Protein AF-A0A7Y0AZG7-F1 (afdb_monomer)

Organism: NCBI:txid2728849

Sequence (244 aa):
MRGRSDRTRCSGYAGTEAHGDGALRIDAWRARQDDVPSRSEALRRLIDGALQDDKPEYFRLNNREKLMTWLLTEILKNQIEERKDKTNNKYDLKKTKLIQEAIYGGHYWSLNWELQGVMHNHVDDPKDVTTVVNILDMWSFIERAYQGFSNADKVRVQQESGYGAYDPKFAGFDGNNESTHLSIARFLVEELGRFESFKGRDFNSHFPTVARYSQMATVFERMRPSLIMRELSPDQVIELLKRV

pLDDT: mean 84.17, std 17.18, range [28.36, 98.31]

Mean predicted aligned error: 13.28 Å

Solvent-accessible surface area (backbone atoms only — not comparable to full-atom values): 14545 Å² total; per-residue (Å²): 132,87,83,87,85,89,82,83,88,83,91,74,93,72,80,85,79,93,75,66,62,65,63,53,53,50,52,58,53,29,73,71,42,97,81,50,57,54,74,68,54,44,50,48,52,52,48,54,48,59,63,54,56,73,47,80,76,74,69,75,72,55,75,67,51,43,52,52,53,45,52,52,36,52,54,50,46,54,57,44,72,72,46,87,65,67,81,66,36,60,59,55,50,50,52,40,49,51,53,47,51,22,62,76,71,64,44,42,70,53,48,44,66,75,36,43,94,77,50,55,90,81,71,84,54,72,63,55,55,51,49,44,51,45,37,54,50,47,43,50,46,48,39,56,27,58,70,74,46,52,74,69,49,51,52,47,34,29,68,72,19,38,94,82,37,71,80,63,66,85,57,47,21,10,63,87,86,32,40,67,53,31,51,52,48,47,45,40,25,73,74,67,62,38,70,60,94,56,57,94,60,86,43,52,43,80,45,88,33,62,74,60,42,53,53,34,29,58,55,45,61,72,49,48,83,74,40,71,98,49,72,60,50,65,69,54,48,26,63,52,57,37,78,130

Radius of gyration: 30.27 Å; Cα contacts (8 Å, |Δi|>4): 178; chains: 1; bounding box: 72×86×66 Å

Structure (mmCIF, N/CA/C/O backbone):
data_AF-A0A7Y0AZG7-F1
#
_entry.id   AF-A0A7Y0AZG7-F1
#
loop_
_atom_site.group_PDB
_atom_site.id
_atom_site.type_symbol
_atom_site.label_atom_id
_atom_site.label_alt_id
_atom_site.label_comp_id
_atom_site.label_asym_id
_atom_site.label_entity_id
_atom_site.label_seq_id
_atom_site.pdbx_PDB_ins_code
_atom_site.Cartn_x
_atom_site.Cartn_y
_atom_site.Cartn_z
_atom_site.occupancy
_atom_site.B_iso_or_equiv
_atom_site.auth_seq_id
_atom_site.auth_comp_id
_atom_site.auth_asym_id
_atom_site.auth_atom_id
_atom_site.pdbx_PDB_model_num
ATOM 1 N N . MET A 1 1 ? 45.926 -72.088 10.740 1.00 39.81 1 MET A N 1
ATOM 2 C CA . MET A 1 1 ? 45.756 -71.351 12.015 1.00 39.81 1 MET A CA 1
ATOM 3 C C . MET A 1 1 ? 44.947 -70.100 11.689 1.00 39.81 1 MET A C 1
ATOM 5 O O . MET A 1 1 ? 45.387 -69.348 10.839 1.00 39.81 1 MET A O 1
ATOM 9 N N . ARG A 1 2 ? 43.628 -70.087 11.945 1.00 36.25 2 ARG A N 1
ATOM 10 C CA . ARG A 1 2 ? 42.946 -69.412 13.083 1.00 36.25 2 ARG A CA 1
ATOM 11 C C . ARG A 1 2 ? 43.498 -67.986 13.328 1.00 36.25 2 ARG A C 1
ATOM 13 O O . ARG A 1 2 ? 44.687 -67.870 13.559 1.00 36.25 2 ARG A O 1
ATOM 20 N N . GLY A 1 3 ? 42.716 -66.904 13.314 1.00 34.16 3 GLY A N 1
ATOM 21 C CA . GLY A 1 3 ? 41.286 -66.812 13.608 1.00 34.16 3 GLY A CA 1
ATOM 22 C C . GLY A 1 3 ? 40.588 -65.549 13.088 1.00 34.16 3 GLY A C 1
ATOM 23 O O . GLY A 1 3 ? 41.208 -64.554 12.732 1.00 34.16 3 GLY A O 1
ATOM 24 N N . ARG A 1 4 ? 39.256 -65.672 13.057 1.00 40.19 4 ARG A N 1
ATOM 25 C CA . ARG A 1 4 ? 38.243 -64.627 12.871 1.00 40.19 4 ARG A CA 1
ATOM 26 C C . ARG A 1 4 ? 38.173 -63.709 14.096 1.00 40.19 4 ARG A C 1
ATOM 28 O O . ARG A 1 4 ? 38.286 -64.209 15.214 1.00 40.19 4 ARG A O 1
ATOM 35 N N . SER A 1 5 ? 37.749 -62.462 13.899 1.00 37.84 5 SER A N 1
ATOM 36 C CA . SER A 1 5 ? 36.631 -61.924 14.686 1.00 37.84 5 SER A CA 1
ATOM 37 C C . SER A 1 5 ? 35.843 -60.889 13.866 1.00 37.84 5 SER A C 1
ATOM 39 O O . SER A 1 5 ? 36.405 -59.978 13.264 1.00 37.84 5 SER A O 1
ATOM 41 N N . ASP A 1 6 ? 34.537 -61.139 13.782 1.00 42.88 6 ASP A N 1
ATOM 42 C CA . ASP A 1 6 ? 33.474 -60.287 13.245 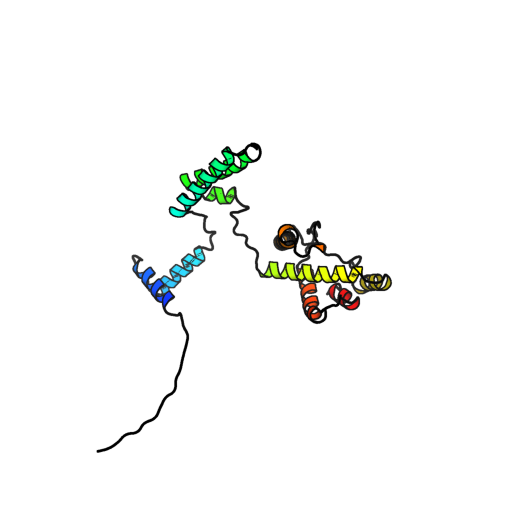1.00 42.88 6 ASP A CA 1
ATOM 43 C C . ASP A 1 6 ? 33.129 -59.157 14.224 1.00 42.88 6 ASP A C 1
ATOM 45 O O . ASP A 1 6 ? 33.118 -59.395 15.436 1.00 42.88 6 ASP A O 1
ATOM 49 N N . ARG A 1 7 ? 32.671 -58.008 13.695 1.00 34.12 7 ARG A N 1
ATOM 50 C CA . ARG A 1 7 ? 31.390 -57.378 14.096 1.00 34.12 7 ARG A CA 1
ATOM 51 C C . ARG A 1 7 ? 31.011 -56.167 13.219 1.00 34.12 7 ARG A C 1
ATOM 53 O O . ARG A 1 7 ? 31.538 -55.075 13.361 1.00 34.12 7 ARG A O 1
ATOM 60 N N . THR A 1 8 ? 30.069 -56.419 12.312 1.00 35.62 8 THR A N 1
ATOM 61 C CA . THR A 1 8 ? 28.738 -55.785 12.181 1.00 35.62 8 THR A CA 1
ATOM 62 C C . THR A 1 8 ? 28.558 -54.257 12.332 1.00 35.62 8 THR A C 1
ATOM 64 O O . THR A 1 8 ? 28.625 -53.724 13.430 1.00 35.62 8 THR A O 1
ATOM 67 N N . ARG A 1 9 ? 28.152 -53.640 11.200 1.00 39.44 9 ARG A N 1
ATOM 68 C CA . ARG A 1 9 ? 27.235 -52.490 10.950 1.00 39.44 9 ARG A CA 1
ATOM 69 C C . ARG A 1 9 ? 27.118 -51.356 11.985 1.00 39.44 9 ARG A C 1
ATOM 71 O O . ARG A 1 9 ? 26.582 -51.569 13.062 1.00 39.44 9 ARG A O 1
ATOM 78 N N . CYS A 1 10 ? 27.252 -50.124 11.482 1.00 28.47 10 CYS A N 1
ATOM 79 C CA . CYS A 1 10 ? 26.213 -49.099 11.640 1.00 28.47 10 CYS A CA 1
ATOM 80 C C . CYS A 1 10 ? 26.083 -48.254 10.363 1.00 28.47 10 CYS A C 1
ATOM 82 O O . CYS A 1 10 ? 27.060 -47.760 9.811 1.00 28.47 10 CYS A O 1
ATOM 84 N N . SER A 1 11 ? 24.841 -48.158 9.895 1.00 43.56 11 SER A N 1
ATOM 85 C CA . SER A 1 11 ? 24.352 -47.299 8.821 1.00 43.56 11 SER A CA 1
ATOM 86 C C . SER A 1 11 ? 24.372 -45.842 9.277 1.00 43.56 11 SER A C 1
ATOM 88 O O . SER A 1 11 ? 23.857 -45.541 10.350 1.00 43.56 11 SER A O 1
ATOM 90 N N . GLY A 1 12 ? 24.901 -44.949 8.445 1.00 28.36 12 GLY A N 1
ATOM 91 C CA . GLY A 1 12 ? 24.806 -43.504 8.620 1.00 28.36 12 GLY A CA 1
ATOM 92 C C . GLY A 1 12 ? 24.523 -42.848 7.278 1.00 28.36 12 GLY A C 1
ATOM 93 O O . GLY A 1 12 ? 25.445 -42.527 6.538 1.00 28.36 12 GLY A O 1
ATOM 94 N N . TYR A 1 13 ? 23.240 -42.686 6.960 1.00 41.22 13 TYR A N 1
ATOM 95 C CA . TYR A 1 13 ? 22.785 -41.675 6.011 1.00 41.22 13 TYR A CA 1
ATOM 96 C C . TYR A 1 13 ? 23.161 -40.315 6.614 1.00 41.22 13 TYR A C 1
ATOM 98 O O . TYR A 1 13 ? 22.615 -39.936 7.649 1.00 41.22 13 TYR A O 1
ATOM 106 N N . ALA A 1 14 ? 24.102 -39.605 5.999 1.00 32.94 14 ALA A N 1
ATOM 107 C CA . ALA A 1 14 ? 24.368 -38.203 6.289 1.00 32.94 14 ALA A CA 1
ATOM 108 C C . ALA A 1 14 ? 24.128 -37.425 4.997 1.00 32.94 14 ALA A C 1
ATOM 110 O O . ALA A 1 14 ? 24.855 -37.578 4.017 1.00 32.94 14 ALA A O 1
ATOM 111 N N . GLY A 1 15 ? 23.042 -36.653 4.986 1.00 42.97 15 GLY A N 1
ATOM 112 C CA . GLY A 1 15 ? 22.878 -35.570 4.028 1.00 42.97 15 GLY A CA 1
ATOM 113 C C . GLY A 1 15 ? 23.848 -34.427 4.322 1.00 42.97 15 GLY A C 1
ATOM 114 O O . GLY A 1 15 ? 24.579 -34.473 5.310 1.00 42.97 15 GLY A O 1
ATOM 115 N N . THR A 1 16 ? 23.729 -33.376 3.502 1.00 40.28 16 THR A N 1
ATOM 116 C CA . THR A 1 16 ? 24.421 -32.071 3.578 1.00 40.28 16 THR A CA 1
ATOM 117 C C . THR A 1 16 ? 25.867 -32.137 3.031 1.00 40.28 16 THR A C 1
ATOM 119 O O . THR A 1 16 ? 26.571 -33.102 3.270 1.00 40.28 16 THR A O 1
ATOM 122 N N . GLU A 1 17 ? 26.385 -31.244 2.181 1.00 35.91 17 GLU A N 1
ATOM 123 C CA . GLU A 1 17 ? 26.145 -29.812 1.994 1.00 35.91 17 GLU A CA 1
ATOM 124 C C . GLU A 1 17 ? 26.548 -29.368 0.569 1.00 35.91 17 GLU A C 1
ATOM 126 O O . GLU A 1 17 ? 27.530 -29.841 -0.007 1.00 35.91 17 GLU A O 1
ATOM 131 N N . ALA A 1 18 ? 25.832 -28.390 0.014 1.00 41.00 18 ALA A N 1
ATOM 132 C CA . ALA A 1 18 ? 26.149 -27.713 -1.244 1.00 41.00 18 ALA A CA 1
ATOM 133 C C . ALA A 1 18 ? 27.294 -26.682 -1.084 1.00 41.00 18 ALA A C 1
ATOM 135 O O . ALA A 1 18 ? 27.137 -25.514 -1.429 1.00 41.00 18 ALA A O 1
ATOM 136 N N . HIS A 1 19 ? 28.452 -27.084 -0.548 1.00 43.81 19 HIS A N 1
ATOM 137 C CA . HIS A 1 19 ? 29.587 -26.173 -0.297 1.00 43.81 19 HIS A CA 1
ATOM 138 C C . HIS A 1 19 ? 30.658 -26.132 -1.408 1.00 43.81 19 HIS A C 1
ATOM 140 O O . HIS A 1 19 ? 31.640 -25.403 -1.287 1.00 43.81 19 HIS A O 1
ATOM 146 N N . GLY A 1 20 ? 30.483 -26.864 -2.515 1.00 47.78 20 GLY A N 1
ATOM 147 C CA . GLY A 1 20 ? 31.512 -26.996 -3.562 1.00 47.78 20 GLY A CA 1
ATOM 148 C C . GLY A 1 20 ? 31.446 -26.013 -4.742 1.00 47.78 20 GLY A C 1
ATOM 149 O O . GLY A 1 20 ? 32.456 -25.817 -5.414 1.00 47.78 20 GLY A O 1
ATOM 150 N N . ASP A 1 21 ? 30.297 -25.389 -5.018 1.00 68.00 21 ASP A N 1
ATOM 151 C CA . ASP A 1 21 ? 30.081 -24.672 -6.292 1.00 68.00 21 ASP A CA 1
ATOM 152 C C . ASP A 1 21 ? 30.702 -23.260 -6.312 1.00 68.00 21 ASP A C 1
ATOM 154 O O . ASP A 1 21 ? 31.333 -22.841 -7.283 1.00 68.00 21 ASP A O 1
ATOM 158 N N . GLY A 1 22 ? 30.609 -22.528 -5.196 1.00 65.81 22 GLY A N 1
ATOM 159 C CA . GLY A 1 22 ? 31.079 -21.140 -5.116 1.00 65.81 22 GLY A CA 1
ATOM 160 C C . GLY A 1 22 ? 32.595 -20.987 -5.284 1.00 65.81 22 GLY A C 1
ATOM 161 O O . GLY A 1 22 ? 33.055 -20.103 -6.006 1.00 65.81 22 GLY A O 1
ATOM 162 N N . ALA A 1 23 ? 33.384 -21.876 -4.674 1.00 76.19 23 ALA A N 1
ATOM 163 C CA . ALA A 1 23 ? 34.845 -21.824 -4.750 1.00 76.19 23 ALA A CA 1
ATOM 164 C C . ALA A 1 23 ? 35.365 -22.086 -6.174 1.00 76.19 23 ALA A C 1
ATOM 166 O O . ALA A 1 23 ? 36.269 -21.392 -6.640 1.00 76.19 23 ALA A O 1
ATOM 167 N N . LEU A 1 24 ? 34.744 -23.028 -6.892 1.00 83.25 24 LEU A N 1
ATOM 168 C CA . LEU A 1 24 ? 35.088 -23.340 -8.282 1.00 83.25 24 LEU A CA 1
ATOM 169 C C . LEU A 1 24 ? 34.761 -22.178 -9.222 1.00 83.25 24 LEU A C 1
ATOM 171 O O . LEU A 1 24 ? 35.542 -21.867 -10.120 1.00 83.25 24 LEU A O 1
ATOM 175 N N . ARG A 1 25 ? 33.641 -21.486 -8.991 1.00 82.50 25 ARG A N 1
ATOM 176 C CA . ARG A 1 25 ? 33.263 -20.293 -9.762 1.00 82.50 25 ARG A CA 1
ATOM 177 C C . ARG A 1 25 ? 34.227 -19.130 -9.538 1.00 82.50 25 ARG A C 1
ATOM 179 O O . ARG A 1 25 ? 34.570 -18.441 -10.500 1.00 82.50 25 ARG A O 1
ATOM 186 N N . ILE A 1 26 ? 34.696 -18.941 -8.304 1.00 84.88 26 ILE A N 1
ATOM 187 C CA . ILE A 1 26 ? 35.716 -17.935 -7.978 1.00 84.88 26 ILE A CA 1
ATOM 188 C C . ILE A 1 26 ? 37.033 -18.279 -8.678 1.00 84.88 26 ILE A C 1
ATOM 190 O O . ILE A 1 26 ? 37.636 -17.409 -9.301 1.00 84.88 26 ILE A O 1
ATOM 194 N N . ASP A 1 27 ? 37.459 -19.542 -8.662 1.00 87.06 27 ASP A N 1
ATOM 195 C CA . ASP A 1 27 ? 38.688 -19.963 -9.341 1.00 87.06 27 ASP A CA 1
ATOM 196 C C . ASP A 1 27 ? 38.604 -19.842 -10.868 1.00 87.06 27 ASP A C 1
ATOM 198 O O . ASP A 1 27 ? 39.545 -19.359 -11.500 1.00 87.06 27 ASP A O 1
ATOM 202 N N . ALA A 1 28 ? 37.462 -20.184 -11.465 1.00 87.06 28 ALA A N 1
ATOM 203 C CA . ALA A 1 28 ? 37.222 -19.977 -12.891 1.00 87.06 28 ALA A CA 1
ATOM 204 C C . ALA A 1 28 ? 37.218 -18.486 -13.267 1.00 87.06 28 ALA A C 1
ATOM 206 O O . ALA A 1 28 ? 37.682 -18.107 -14.341 1.00 87.06 28 ALA A O 1
ATOM 207 N N . TRP A 1 29 ? 36.706 -17.614 -12.393 1.00 89.94 29 TRP A N 1
ATOM 208 C CA . TRP A 1 29 ? 36.764 -16.169 -12.599 1.00 89.94 29 TRP A CA 1
ATOM 209 C C . TRP A 1 29 ? 38.195 -15.628 -12.503 1.00 89.94 29 TRP A C 1
ATOM 211 O O . TRP A 1 29 ? 38.597 -14.858 -13.376 1.00 89.94 29 TRP A O 1
ATOM 221 N N . ARG A 1 30 ? 38.973 -16.089 -11.514 1.00 92.44 30 ARG A N 1
ATOM 222 C CA . ARG A 1 30 ? 40.393 -15.741 -11.322 1.00 92.44 30 ARG A CA 1
ATOM 223 C C . ARG A 1 30 ? 41.238 -16.071 -12.543 1.00 92.44 30 ARG A C 1
ATOM 225 O O . ARG A 1 30 ? 42.035 -15.245 -12.964 1.00 92.44 30 ARG A O 1
ATOM 232 N N . ALA A 1 31 ? 41.028 -17.251 -13.123 1.00 89.56 31 ALA A N 1
ATOM 233 C CA . ALA A 1 31 ? 41.770 -17.723 -14.291 1.00 89.56 31 ALA A CA 1
ATOM 234 C C . ALA A 1 31 ? 41.524 -16.894 -15.566 1.00 89.56 31 ALA A C 1
ATOM 236 O O . ALA A 1 31 ? 42.271 -17.027 -16.528 1.00 89.56 31 ALA A O 1
ATOM 237 N N . ARG A 1 32 ? 40.476 -16.057 -15.586 1.00 85.75 32 ARG A N 1
ATOM 238 C CA . ARG A 1 32 ? 40.155 -15.154 -16.702 1.00 85.75 32 ARG A CA 1
ATOM 239 C C . ARG A 1 32 ? 40.736 -13.748 -16.540 1.00 85.75 32 ARG A C 1
ATOM 241 O O . ARG A 1 32 ? 40.550 -12.942 -17.441 1.00 85.75 32 ARG A O 1
ATOM 248 N N . GLN A 1 33 ? 41.359 -13.439 -15.401 1.00 83.25 33 GLN A N 1
ATOM 249 C CA . GLN A 1 33 ? 41.973 -12.134 -15.158 1.00 83.25 33 GLN A CA 1
ATOM 250 C C . GLN A 1 33 ? 43.439 -12.157 -15.589 1.00 83.25 33 GLN A C 1
ATOM 252 O O . GLN A 1 33 ? 44.131 -13.143 -15.338 1.00 83.25 33 GLN A O 1
ATOM 257 N N . ASP A 1 34 ? 43.918 -11.058 -16.167 1.00 81.12 34 ASP A N 1
ATOM 258 C CA . ASP A 1 34 ? 45.292 -10.950 -16.678 1.00 81.12 34 ASP A CA 1
ATOM 259 C C . ASP A 1 34 ? 46.359 -11.114 -15.579 1.00 81.12 34 ASP A C 1
ATOM 261 O O . ASP A 1 34 ? 47.462 -11.587 -15.845 1.00 81.12 34 ASP A O 1
ATOM 265 N N . ASP A 1 35 ? 46.032 -10.760 -14.331 1.00 87.94 35 ASP A N 1
ATOM 266 C CA . ASP A 1 35 ? 46.932 -10.820 -13.174 1.00 87.94 35 ASP A CA 1
ATOM 267 C C . ASP A 1 35 ? 46.733 -12.056 -12.279 1.00 87.94 35 ASP A C 1
ATOM 269 O O . ASP A 1 35 ? 47.478 -12.235 -11.317 1.00 87.94 35 ASP A O 1
ATOM 273 N N . VAL A 1 36 ? 45.744 -12.907 -12.588 1.00 90.38 36 VAL A N 1
ATOM 274 C CA . VAL A 1 36 ? 45.388 -14.141 -11.856 1.00 90.38 36 VAL A CA 1
ATOM 275 C C . VAL A 1 36 ? 45.432 -13.946 -10.324 1.00 90.38 36 VAL A C 1
ATOM 277 O O . VAL A 1 36 ? 46.283 -14.518 -9.630 1.00 90.38 36 VAL A O 1
ATOM 280 N N . PRO A 1 37 ? 44.514 -13.143 -9.751 1.00 88.69 37 PRO A N 1
ATOM 281 C CA . PRO A 1 37 ? 44.604 -12.697 -8.363 1.00 88.69 37 PRO A CA 1
ATOM 282 C C . PRO A 1 37 ? 44.531 -13.867 -7.374 1.00 88.69 37 PRO A C 1
ATOM 284 O O . PRO A 1 37 ? 44.028 -14.949 -7.693 1.00 88.69 37 PRO A O 1
ATOM 287 N N . SER A 1 38 ? 44.991 -13.672 -6.135 1.00 91.50 38 SER A N 1
ATOM 288 C CA . SER A 1 38 ? 44.783 -14.657 -5.058 1.00 91.50 38 SER A CA 1
ATOM 289 C C . SER A 1 38 ? 43.282 -14.866 -4.787 1.00 91.50 38 SER A C 1
ATOM 291 O O . SER A 1 38 ? 42.461 -14.037 -5.172 1.00 91.50 38 SER A O 1
ATOM 293 N N . ARG A 1 39 ? 42.879 -15.964 -4.125 1.00 87.19 39 ARG A N 1
ATOM 294 C CA . ARG A 1 39 ? 41.450 -16.183 -3.804 1.00 87.19 39 ARG A CA 1
ATOM 295 C C . ARG A 1 39 ? 40.864 -15.052 -2.955 1.00 87.19 39 ARG A C 1
ATOM 297 O O . ARG A 1 39 ? 39.748 -14.622 -3.223 1.00 87.19 39 ARG A O 1
ATOM 304 N N . SER A 1 40 ? 41.619 -14.556 -1.977 1.00 85.94 40 SER A N 1
ATOM 305 C CA . SER A 1 40 ? 41.197 -13.442 -1.121 1.00 85.94 40 SER A CA 1
ATOM 306 C C . SER A 1 40 ? 41.076 -12.133 -1.899 1.00 85.94 40 SER A C 1
ATOM 308 O O . SER A 1 40 ? 40.129 -11.386 -1.688 1.00 85.94 40 SER A O 1
ATOM 310 N N . GLU A 1 41 ? 41.989 -11.882 -2.840 1.00 85.75 41 GLU A N 1
ATOM 311 C CA . GLU A 1 41 ? 41.939 -10.698 -3.703 1.00 85.75 41 GLU A CA 1
ATOM 312 C C . GLU A 1 41 ? 40.793 -10.782 -4.718 1.00 85.75 41 GLU A C 1
ATOM 314 O O . GLU A 1 41 ? 40.108 -9.800 -4.978 1.00 85.75 41 GLU A O 1
ATOM 319 N N . ALA A 1 42 ? 40.513 -11.973 -5.244 1.00 89.94 42 ALA A N 1
ATOM 320 C CA . ALA A 1 42 ? 39.368 -12.207 -6.112 1.00 89.94 42 ALA A CA 1
ATOM 321 C C . ALA A 1 42 ? 38.042 -11.987 -5.381 1.00 89.94 42 ALA A C 1
ATOM 323 O O . ALA A 1 42 ? 37.160 -11.316 -5.904 1.00 89.94 42 ALA A O 1
ATOM 324 N N . LEU A 1 43 ? 37.921 -12.507 -4.156 1.00 86.00 43 LEU A N 1
ATOM 325 C CA . LEU A 1 43 ? 36.775 -12.243 -3.289 1.00 86.00 43 LEU A CA 1
ATOM 326 C C . LEU A 1 43 ? 36.630 -10.751 -3.009 1.00 86.00 43 LEU A C 1
ATOM 328 O O . LEU A 1 43 ? 35.544 -10.216 -3.188 1.00 86.00 43 LEU A O 1
ATOM 332 N N . ARG A 1 44 ? 37.721 -10.074 -2.639 1.00 84.44 44 ARG A N 1
ATOM 333 C CA . ARG A 1 44 ? 37.723 -8.629 -2.414 1.00 84.44 44 ARG A CA 1
ATOM 334 C C . ARG A 1 44 ? 37.245 -7.872 -3.651 1.00 84.44 44 ARG A C 1
ATOM 336 O O . ARG A 1 44 ? 36.358 -7.053 -3.514 1.00 84.44 44 ARG A O 1
ATOM 343 N N . ARG A 1 45 ? 37.766 -8.156 -4.847 1.00 86.88 45 ARG A N 1
ATOM 344 C CA . ARG A 1 45 ? 37.362 -7.469 -6.089 1.00 86.88 45 ARG A CA 1
ATOM 345 C C . ARG A 1 45 ? 35.919 -7.753 -6.490 1.00 86.88 45 ARG A C 1
ATOM 347 O O . ARG A 1 45 ? 35.246 -6.860 -6.985 1.00 86.88 45 ARG A O 1
ATOM 354 N N . LEU A 1 46 ? 35.446 -8.981 -6.287 1.00 86.56 46 LEU A N 1
ATOM 355 C CA . LEU A 1 46 ? 34.052 -9.348 -6.544 1.00 86.56 46 LEU A CA 1
ATOM 356 C C . LEU A 1 46 ? 33.104 -8.659 -5.559 1.00 86.56 46 LEU A C 1
ATOM 358 O O . LEU A 1 46 ? 32.052 -8.188 -5.971 1.00 86.56 46 LEU A O 1
ATOM 362 N N . ILE A 1 47 ? 33.490 -8.571 -4.284 1.00 82.81 47 ILE A N 1
ATOM 363 C CA . ILE A 1 47 ? 32.746 -7.843 -3.252 1.00 82.81 47 ILE A CA 1
ATOM 364 C C . ILE A 1 47 ? 32.800 -6.340 -3.527 1.00 82.81 47 ILE A C 1
ATOM 366 O O . ILE A 1 47 ? 31.758 -5.710 -3.543 1.00 82.81 47 ILE A O 1
ATOM 370 N N . ASP A 1 48 ? 33.970 -5.770 -3.813 1.00 77.94 48 ASP A N 1
ATOM 371 C CA . ASP A 1 48 ? 34.136 -4.356 -4.163 1.00 77.94 48 ASP A CA 1
ATOM 372 C C . ASP A 1 48 ? 33.341 -4.018 -5.439 1.00 77.94 48 ASP A C 1
ATOM 374 O O . ASP A 1 48 ? 32.768 -2.939 -5.523 1.00 77.94 48 ASP A O 1
ATOM 378 N N . GLY A 1 49 ? 33.251 -4.937 -6.409 1.00 73.50 49 GLY A N 1
ATOM 379 C CA . GLY A 1 49 ? 32.388 -4.815 -7.588 1.00 73.50 49 GLY A CA 1
ATOM 380 C C . GLY A 1 49 ? 30.901 -4.854 -7.235 1.00 73.50 49 GLY A C 1
ATOM 381 O O . GLY A 1 49 ? 30.169 -3.946 -7.604 1.00 73.50 49 GLY A O 1
ATOM 382 N N . ALA A 1 50 ? 30.470 -5.837 -6.442 1.00 66.75 50 ALA A N 1
ATOM 383 C CA . ALA A 1 50 ? 29.085 -5.953 -5.981 1.00 66.75 50 ALA A CA 1
ATOM 384 C C . ALA A 1 50 ? 28.652 -4.783 -5.075 1.00 66.75 50 ALA A C 1
ATOM 386 O O . ALA A 1 50 ? 27.500 -4.372 -5.100 1.00 66.75 50 ALA A O 1
ATOM 387 N N . LEU A 1 51 ? 29.576 -4.223 -4.293 1.00 66.38 51 LEU A N 1
ATOM 388 C CA . LEU A 1 51 ? 29.367 -3.024 -3.479 1.00 66.38 51 LEU A CA 1
ATOM 389 C C . LEU A 1 51 ? 29.481 -1.733 -4.307 1.00 66.38 51 LEU A C 1
ATOM 391 O O . LEU A 1 51 ? 29.021 -0.687 -3.869 1.00 66.38 51 LEU A O 1
ATOM 395 N N . GLN A 1 52 ? 30.102 -1.760 -5.490 1.00 56.41 52 GLN A N 1
ATOM 396 C CA . GLN A 1 52 ? 30.041 -0.654 -6.452 1.00 56.41 52 GLN A CA 1
ATOM 397 C C . GLN A 1 52 ? 28.761 -0.688 -7.298 1.00 56.41 52 GLN A C 1
ATOM 399 O O . GLN A 1 52 ? 28.332 0.378 -7.747 1.00 56.41 52 GLN A O 1
ATOM 404 N N . ASP A 1 53 ? 28.138 -1.860 -7.454 1.00 48.75 53 ASP A N 1
ATOM 405 C CA . ASP A 1 53 ? 26.788 -2.051 -8.010 1.00 48.75 53 ASP A CA 1
ATOM 406 C C . ASP A 1 53 ? 25.669 -1.513 -7.087 1.00 48.75 53 ASP A C 1
ATOM 408 O O . ASP A 1 53 ? 24.511 -1.472 -7.491 1.00 48.75 53 ASP A O 1
ATOM 412 N N . ASP A 1 54 ? 25.997 -0.982 -5.897 1.00 45.34 54 ASP A N 1
ATOM 413 C CA . ASP A 1 54 ? 25.109 -0.077 -5.134 1.00 45.34 54 ASP A CA 1
ATOM 414 C C . ASP A 1 54 ? 24.884 1.272 -5.860 1.00 45.34 54 ASP A C 1
ATOM 416 O O . ASP A 1 54 ? 24.076 2.107 -5.445 1.00 45.34 54 ASP A O 1
ATOM 420 N N . LYS A 1 55 ? 25.594 1.525 -6.969 1.00 48.31 55 LYS A N 1
ATOM 421 C CA . LYS A 1 55 ? 25.206 2.553 -7.941 1.00 48.31 55 LYS A CA 1
ATOM 422 C C . LYS A 1 55 ? 24.051 1.997 -8.770 1.00 48.31 55 LYS A C 1
ATOM 424 O O . LYS A 1 55 ? 24.200 0.897 -9.287 1.00 48.31 55 LYS A O 1
ATOM 429 N N . PRO A 1 56 ? 22.948 2.746 -8.965 1.00 52.97 56 PRO A N 1
ATOM 430 C CA . PRO A 1 56 ? 21.781 2.233 -9.671 1.00 52.97 56 PRO A CA 1
ATOM 431 C C . PRO A 1 56 ? 22.224 1.660 -11.012 1.00 52.97 56 PRO A C 1
ATOM 433 O O . PRO A 1 56 ? 22.763 2.394 -11.847 1.00 52.97 56 PRO A O 1
ATOM 436 N N . GLU A 1 57 ? 22.049 0.349 -11.175 1.00 57.78 57 GLU A N 1
ATOM 437 C CA . GLU A 1 57 ? 22.382 -0.362 -12.398 1.00 57.78 57 GLU A CA 1
ATOM 438 C C . GLU A 1 57 ? 21.666 0.377 -13.532 1.00 57.78 57 GLU A C 1
ATOM 440 O O . GLU A 1 57 ? 20.434 0.436 -13.595 1.00 57.78 57 GLU A O 1
ATOM 445 N N . TYR A 1 58 ? 22.423 1.084 -14.374 1.00 65.19 58 TYR A N 1
ATOM 446 C CA . TYR A 1 58 ? 21.813 1.828 -15.464 1.00 65.19 58 TYR A CA 1
ATOM 447 C C . TYR A 1 58 ? 21.161 0.799 -16.377 1.00 65.19 58 TYR A C 1
ATOM 449 O O . TYR A 1 58 ? 21.877 0.027 -17.015 1.00 65.19 58 TYR A O 1
ATOM 457 N N . PHE A 1 59 ? 19.824 0.796 -16.423 1.00 81.50 59 PHE A N 1
ATOM 458 C CA . PHE A 1 59 ? 19.047 -0.105 -17.268 1.00 81.50 59 PHE A CA 1
ATOM 459 C C . PHE A 1 59 ? 19.685 -0.234 -18.653 1.00 81.50 59 PHE A C 1
ATOM 461 O O . PHE A 1 59 ? 19.895 0.761 -19.354 1.00 81.50 59 PHE A O 1
ATOM 468 N N . ARG A 1 60 ? 20.026 -1.463 -19.039 1.00 83.38 60 ARG A N 1
ATOM 469 C CA . ARG A 1 60 ? 20.658 -1.785 -20.318 1.00 83.38 60 ARG A CA 1
ATOM 470 C C . ARG A 1 60 ? 20.149 -3.124 -20.807 1.00 83.38 60 ARG A C 1
ATOM 472 O O . ARG A 1 60 ? 20.060 -4.075 -20.044 1.00 83.38 60 ARG A O 1
ATOM 479 N N . LEU A 1 61 ? 19.890 -3.193 -22.107 1.00 86.81 61 LEU A N 1
ATOM 480 C CA . LEU A 1 61 ? 19.493 -4.423 -22.777 1.00 86.81 61 LEU A CA 1
ATOM 481 C C . LEU A 1 61 ? 20.696 -5.064 -23.476 1.00 86.81 61 LEU A C 1
ATOM 483 O O . LEU A 1 61 ? 21.435 -4.392 -24.207 1.00 86.81 61 LEU A O 1
ATOM 487 N N . ASN A 1 62 ? 20.876 -6.373 -23.316 1.00 88.50 62 ASN A N 1
ATOM 488 C CA . ASN A 1 62 ? 21.784 -7.157 -24.152 1.00 88.50 62 ASN A CA 1
ATOM 489 C C . ASN A 1 62 ? 21.196 -7.363 -25.563 1.00 88.50 62 ASN A C 1
ATOM 491 O O . ASN A 1 62 ? 20.026 -7.088 -25.814 1.00 88.50 62 ASN A O 1
ATOM 495 N N . ASN A 1 63 ? 21.990 -7.852 -26.523 1.00 91.25 63 ASN A N 1
ATOM 496 C CA . ASN A 1 63 ? 21.544 -7.949 -27.924 1.00 91.25 63 ASN A CA 1
ATOM 497 C C . ASN A 1 63 ? 20.283 -8.808 -28.124 1.00 91.25 63 ASN A C 1
ATOM 499 O O . ASN A 1 63 ? 19.485 -8.507 -29.010 1.00 91.25 63 ASN A O 1
ATOM 503 N N . ARG A 1 64 ? 20.081 -9.851 -27.307 1.00 94.94 64 ARG A N 1
ATOM 504 C CA . ARG A 1 64 ? 18.875 -10.688 -27.391 1.00 94.94 64 ARG A CA 1
ATOM 505 C C . ARG A 1 64 ? 17.655 -9.927 -26.884 1.00 94.94 64 ARG A C 1
ATOM 507 O O . ARG A 1 64 ? 16.623 -9.936 -27.541 1.00 94.94 64 ARG A O 1
ATOM 514 N N . GLU A 1 65 ? 17.791 -9.221 -25.766 1.00 93.69 65 GLU A N 1
ATOM 515 C CA . GLU A 1 65 ? 16.728 -8.373 -25.220 1.00 93.69 65 GLU A CA 1
ATOM 516 C C . GLU A 1 65 ? 16.396 -7.204 -26.147 1.00 93.69 65 GLU A C 1
ATOM 518 O O . GLU A 1 65 ? 15.225 -6.911 -26.343 1.00 93.69 65 GLU A O 1
ATOM 523 N N . LYS A 1 66 ? 17.395 -6.579 -26.785 1.00 93.25 66 LYS A N 1
ATOM 524 C CA . LYS A 1 66 ? 17.161 -5.538 -27.798 1.00 93.25 66 LYS A CA 1
ATOM 525 C C . LYS A 1 66 ? 16.297 -6.064 -28.937 1.00 93.25 66 LYS A C 1
ATOM 527 O O . LYS A 1 66 ? 15.320 -5.416 -29.290 1.00 93.25 66 LYS A O 1
ATOM 532 N N . LEU A 1 67 ? 16.633 -7.237 -29.483 1.00 95.25 67 LEU A N 1
ATOM 533 C CA . LEU A 1 67 ? 15.857 -7.856 -30.557 1.00 95.25 67 LEU A CA 1
ATOM 534 C C . LEU A 1 67 ? 14.430 -8.184 -30.100 1.00 95.25 67 LEU A C 1
ATOM 536 O O . LEU A 1 67 ? 13.481 -7.854 -30.804 1.00 95.25 67 LEU A O 1
ATOM 540 N N . MET A 1 68 ? 14.270 -8.785 -28.917 1.00 97.62 68 MET A N 1
ATOM 541 C CA . MET A 1 68 ? 12.952 -9.130 -28.373 1.00 97.62 68 MET A CA 1
ATOM 542 C C . MET A 1 68 ? 12.091 -7.894 -28.112 1.00 97.62 68 MET A C 1
ATOM 544 O O . MET A 1 68 ? 10.955 -7.834 -28.573 1.00 97.62 68 MET A O 1
ATOM 548 N N . THR A 1 69 ? 12.629 -6.888 -27.422 1.00 95.19 69 THR A N 1
ATOM 549 C CA . THR A 1 69 ? 11.919 -5.637 -27.136 1.00 95.19 69 THR A CA 1
ATOM 550 C C . THR A 1 69 ? 11.567 -4.906 -28.427 1.00 95.19 69 THR A C 1
ATOM 552 O O . THR A 1 69 ? 10.441 -4.439 -28.573 1.00 95.19 69 THR A O 1
ATOM 555 N N . TRP A 1 70 ? 12.481 -4.866 -29.400 1.00 95.56 70 TRP A N 1
ATOM 556 C CA . TRP A 1 70 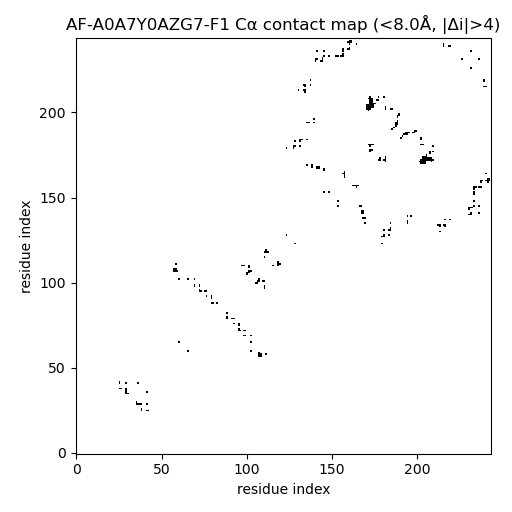? 12.215 -4.282 -30.712 1.00 95.56 70 TRP A CA 1
ATOM 557 C C . TRP A 1 70 ? 11.069 -5.002 -31.440 1.00 95.56 70 TRP A C 1
ATOM 559 O O . TRP A 1 70 ? 10.104 -4.352 -31.840 1.00 95.56 70 TRP A O 1
ATOM 569 N N . LEU A 1 71 ? 11.095 -6.337 -31.521 1.00 96.44 71 LEU A N 1
ATOM 570 C CA . LEU A 1 71 ? 10.006 -7.114 -32.127 1.00 96.44 71 LEU A CA 1
ATOM 571 C C . LEU A 1 71 ? 8.662 -6.877 -31.418 1.00 96.44 71 LEU A C 1
ATOM 573 O O . LEU A 1 71 ? 7.639 -6.718 -32.081 1.00 96.44 71 LEU A O 1
ATOM 577 N N . LEU A 1 72 ? 8.656 -6.795 -30.083 1.00 96.12 72 LEU A N 1
ATOM 578 C CA . LEU A 1 72 ? 7.452 -6.471 -29.311 1.00 96.12 72 LEU A CA 1
ATOM 579 C C . LEU A 1 72 ? 6.918 -5.071 -29.639 1.00 96.12 72 LEU A C 1
ATOM 581 O O . LEU A 1 72 ? 5.708 -4.899 -29.776 1.00 96.12 72 LEU A O 1
ATOM 585 N N . THR A 1 73 ? 7.798 -4.079 -29.806 1.00 94.50 73 THR A N 1
ATOM 586 C CA . THR A 1 73 ? 7.373 -2.731 -30.211 1.00 94.50 73 THR A CA 1
ATOM 587 C C . THR A 1 73 ? 6.800 -2.689 -31.626 1.00 94.50 73 THR A C 1
ATOM 589 O O . THR A 1 73 ? 5.840 -1.955 -31.848 1.00 94.50 73 THR A O 1
ATOM 592 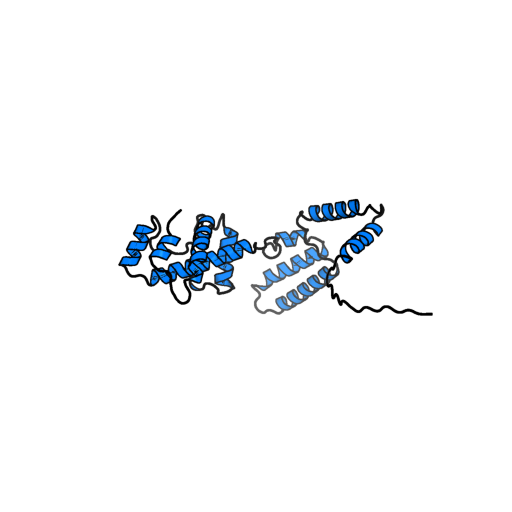N N . GLU A 1 74 ? 7.318 -3.498 -32.557 1.00 94.38 74 GLU A N 1
ATOM 593 C CA . GLU A 1 74 ? 6.774 -3.622 -33.917 1.00 94.38 74 GLU A CA 1
ATOM 594 C C . GLU A 1 74 ? 5.385 -4.273 -33.908 1.00 94.38 74 GLU A C 1
ATOM 596 O O . GLU A 1 74 ? 4.452 -3.755 -34.520 1.00 94.38 74 GLU A O 1
ATOM 601 N N . ILE A 1 75 ? 5.206 -5.355 -33.142 1.00 93.38 75 ILE A N 1
ATOM 602 C CA . ILE A 1 75 ? 3.893 -5.994 -32.962 1.00 93.38 75 ILE A CA 1
ATOM 603 C C . ILE A 1 75 ? 2.892 -4.997 -32.370 1.00 93.38 75 ILE A C 1
ATOM 605 O O . ILE A 1 75 ? 1.781 -4.861 -32.884 1.00 93.38 75 ILE A O 1
ATOM 609 N N . LEU A 1 76 ? 3.282 -4.277 -31.313 1.00 90.00 76 LEU A N 1
ATOM 610 C CA . LEU A 1 76 ? 2.414 -3.301 -30.660 1.00 90.00 76 LEU A CA 1
ATOM 611 C C . LEU A 1 76 ? 2.049 -2.153 -31.610 1.00 90.00 76 LEU A C 1
ATOM 613 O O . LEU A 1 76 ? 0.887 -1.762 -31.673 1.00 90.00 76 LEU A O 1
ATOM 617 N N . LYS A 1 77 ? 3.011 -1.644 -32.387 1.00 89.25 77 LYS A N 1
ATOM 618 C CA . LYS A 1 77 ? 2.774 -0.611 -33.401 1.00 89.25 77 LYS A CA 1
ATOM 619 C C . LYS A 1 77 ? 1.744 -1.067 -34.438 1.00 89.25 77 LYS A C 1
ATOM 621 O O . LYS A 1 77 ? 0.771 -0.348 -34.652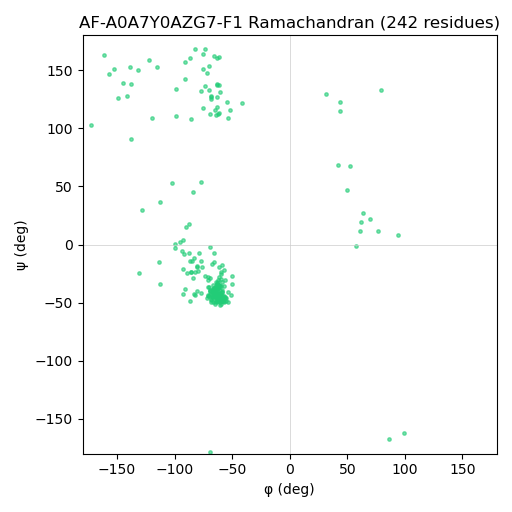 1.00 89.25 77 LYS A O 1
ATOM 626 N N . ASN A 1 78 ? 1.900 -2.270 -34.993 1.00 88.62 78 ASN A N 1
ATOM 627 C CA . ASN A 1 78 ? 0.950 -2.828 -35.961 1.00 88.62 78 ASN A CA 1
ATOM 628 C C . ASN A 1 78 ? -0.455 -2.963 -35.353 1.00 88.62 78 ASN A C 1
ATOM 630 O O . ASN A 1 78 ? -1.437 -2.518 -35.942 1.00 88.62 78 ASN A O 1
ATOM 634 N N . GLN A 1 79 ? -0.553 -3.488 -34.126 1.00 87.50 79 GLN A N 1
ATOM 635 C CA . GLN A 1 79 ? -1.832 -3.601 -33.420 1.00 87.50 79 GLN A CA 1
ATOM 636 C C . GLN A 1 79 ? -2.491 -2.243 -33.162 1.00 87.50 79 GLN A C 1
ATOM 638 O O . GLN A 1 79 ? -3.716 -2.156 -33.162 1.00 87.50 79 GLN A O 1
ATOM 643 N N . ILE A 1 80 ? -1.712 -1.191 -32.897 1.00 84.31 80 ILE A N 1
ATOM 644 C CA . ILE A 1 80 ? -2.239 0.161 -32.690 1.00 84.31 80 ILE A CA 1
ATOM 645 C C . ILE A 1 80 ? -2.743 0.756 -34.009 1.00 84.31 80 ILE A C 1
ATOM 647 O O . ILE A 1 80 ? -3.816 1.356 -34.031 1.00 84.31 80 ILE A O 1
ATOM 651 N N . GLU A 1 81 ? -2.001 0.587 -35.103 1.00 81.06 81 GLU A N 1
ATOM 652 C CA . GLU A 1 81 ? -2.377 1.098 -36.429 1.00 81.06 81 GLU A CA 1
ATOM 653 C C . GLU A 1 81 ? -3.689 0.483 -36.946 1.00 81.06 81 GLU A C 1
ATOM 655 O O . GLU A 1 81 ? -4.472 1.165 -37.609 1.00 81.06 81 GLU A O 1
ATOM 660 N N . GLU A 1 82 ? -3.988 -0.762 -36.568 1.00 83.38 82 GLU A N 1
ATOM 661 C CA . GLU A 1 82 ? -5.243 -1.450 -36.898 1.00 83.38 82 GLU A CA 1
ATOM 662 C C . GLU A 1 82 ? -6.456 -0.998 -36.048 1.00 83.38 82 GLU A C 1
ATOM 664 O O . GLU A 1 82 ? -7.607 -1.283 -36.403 1.00 83.38 82 GLU A O 1
ATOM 669 N N . ARG A 1 83 ? -6.256 -0.277 -34.930 1.00 82.56 83 ARG A N 1
ATOM 670 C CA . ARG A 1 83 ? -7.356 0.169 -34.048 1.00 82.56 83 ARG A CA 1
ATOM 671 C C . ARG A 1 83 ? -8.154 1.321 -34.664 1.00 82.56 83 ARG A C 1
ATOM 673 O O . ARG A 1 83 ? -7.604 2.318 -35.125 1.00 82.56 83 ARG A O 1
ATOM 680 N N . LYS A 1 84 ? -9.488 1.235 -34.568 1.00 67.56 84 LYS A N 1
ATOM 681 C CA . LYS A 1 84 ? -10.428 2.266 -35.060 1.00 67.56 84 LYS A CA 1
ATOM 682 C C . LYS A 1 84 ? -10.425 3.564 -34.232 1.00 67.56 84 LYS A C 1
ATOM 684 O O . LYS A 1 84 ? -10.729 4.622 -34.780 1.00 67.56 84 LYS A O 1
ATOM 689 N N . ASP A 1 85 ? -10.096 3.494 -32.941 1.00 68.75 85 ASP A N 1
ATOM 690 C CA . ASP A 1 85 ? -10.027 4.649 -32.034 1.00 68.75 85 ASP A CA 1
ATOM 691 C C . ASP A 1 85 ? -8.651 5.325 -32.121 1.00 68.75 85 ASP A C 1
ATOM 693 O O . ASP A 1 85 ? -7.652 4.790 -31.653 1.00 68.75 85 ASP A O 1
ATOM 697 N N . LYS A 1 86 ? -8.594 6.516 -32.726 1.00 63.75 86 LYS A N 1
ATOM 698 C CA . LYS A 1 86 ? -7.338 7.237 -33.000 1.00 63.75 86 LYS A CA 1
ATOM 699 C C . LYS A 1 86 ? -6.810 8.042 -31.810 1.00 63.75 86 LYS A C 1
ATOM 701 O O . LYS A 1 86 ? -5.679 8.528 -31.870 1.00 63.75 86 LYS A O 1
ATOM 706 N N . THR A 1 87 ? -7.604 8.219 -30.756 1.00 61.47 87 THR A N 1
ATOM 707 C CA . THR A 1 87 ? -7.292 9.145 -29.657 1.00 61.47 87 THR A CA 1
ATOM 708 C C . THR A 1 87 ? -6.248 8.572 -28.696 1.00 61.47 87 THR A C 1
ATOM 710 O O . THR A 1 87 ? -5.292 9.273 -28.365 1.00 61.47 87 THR A O 1
ATOM 713 N N . ASN A 1 88 ? -6.342 7.283 -28.346 1.00 61.72 88 ASN A N 1
ATOM 714 C CA . ASN A 1 88 ? -5.325 6.595 -27.530 1.00 61.72 88 ASN A CA 1
ATOM 715 C C . ASN A 1 88 ? -4.082 6.166 -28.330 1.00 61.72 88 ASN A C 1
ATOM 717 O O . ASN A 1 88 ? -2.987 6.058 -27.778 1.00 61.72 88 ASN A O 1
ATOM 721 N N . ASN A 1 89 ? -4.209 6.007 -29.649 1.00 72.06 89 ASN A N 1
ATOM 722 C CA . ASN A 1 89 ? -3.135 5.490 -30.500 1.00 72.06 89 ASN A CA 1
ATOM 723 C C . ASN A 1 89 ? -1.884 6.384 -30.518 1.00 72.06 89 ASN A C 1
ATOM 725 O O . ASN A 1 89 ? -0.764 5.885 -30.575 1.00 72.06 89 ASN A O 1
ATOM 729 N N . LYS A 1 90 ? -2.040 7.714 -30.450 1.00 75.69 90 LYS A N 1
ATOM 730 C CA . LYS A 1 90 ? -0.903 8.649 -30.547 1.00 75.69 90 LYS A CA 1
ATOM 731 C C . LYS A 1 90 ? 0.067 8.522 -29.368 1.00 75.69 90 LYS A C 1
ATOM 733 O O . LYS A 1 90 ? 1.274 8.672 -29.554 1.00 75.69 90 LYS A O 1
ATOM 738 N N . TYR A 1 91 ? -0.454 8.285 -28.167 1.00 75.94 91 TYR A N 1
ATOM 739 C CA . TYR A 1 91 ? 0.365 8.160 -26.964 1.00 75.94 91 TYR A CA 1
ATOM 740 C C . TYR A 1 91 ? 1.148 6.843 -26.963 1.00 75.94 91 TYR A C 1
ATOM 742 O O . TYR A 1 91 ? 2.365 6.855 -26.769 1.00 75.94 91 TYR A O 1
ATOM 750 N N . ASP A 1 92 ? 0.482 5.734 -27.287 1.00 80.00 92 ASP A N 1
ATOM 751 C CA . ASP A 1 92 ? 1.119 4.417 -27.349 1.00 80.00 92 ASP A CA 1
ATOM 752 C C . ASP A 1 92 ? 2.175 4.346 -28.466 1.00 80.00 92 ASP A C 1
ATOM 754 O O . ASP A 1 92 ? 3.282 3.857 -28.238 1.00 80.00 92 ASP A O 1
ATOM 758 N N . LEU A 1 93 ? 1.902 4.941 -29.637 1.00 83.50 93 LEU A N 1
ATOM 759 C CA . LEU A 1 93 ? 2.882 5.065 -30.728 1.00 83.50 93 LEU A CA 1
ATOM 760 C C . LEU A 1 93 ? 4.096 5.920 -30.343 1.00 83.50 93 LEU A C 1
ATOM 762 O O . LEU A 1 93 ? 5.214 5.667 -30.791 1.00 83.50 93 LEU A O 1
ATOM 766 N N . LYS A 1 94 ? 3.903 6.951 -29.510 1.00 87.56 94 LYS A N 1
ATOM 767 C CA . LYS A 1 94 ? 5.020 7.758 -29.003 1.00 87.56 94 LYS A CA 1
ATOM 768 C C . LYS A 1 94 ? 5.918 6.918 -28.089 1.00 87.56 94 LYS A C 1
ATOM 770 O O . LYS A 1 94 ? 7.138 7.031 -28.189 1.00 87.56 94 LYS A O 1
ATOM 775 N N . LYS A 1 95 ? 5.333 6.065 -27.238 1.00 87.31 95 LYS A N 1
ATOM 776 C CA . LYS A 1 95 ? 6.081 5.156 -26.354 1.00 87.31 95 LYS A CA 1
ATOM 777 C C . LYS A 1 95 ? 6.838 4.079 -27.126 1.00 87.31 95 LYS A C 1
ATOM 779 O O . LYS A 1 95 ? 8.018 3.876 -26.851 1.00 87.31 95 LYS A O 1
ATOM 784 N N . THR A 1 96 ? 6.204 3.422 -28.100 1.00 91.94 96 THR A N 1
ATOM 785 C CA . THR A 1 96 ? 6.885 2.409 -28.929 1.00 91.94 96 THR A CA 1
ATOM 786 C C . THR A 1 96 ? 8.070 3.023 -29.663 1.00 91.94 96 THR A C 1
ATOM 788 O O . THR A 1 96 ? 9.174 2.484 -29.597 1.00 91.94 96 THR A O 1
ATOM 791 N N . LYS A 1 97 ? 7.881 4.204 -30.265 1.00 93.19 97 LYS A N 1
ATOM 792 C CA . LYS A 1 97 ? 8.960 4.939 -30.928 1.00 93.19 97 LYS A CA 1
ATOM 793 C C . LYS A 1 97 ? 10.087 5.304 -29.962 1.00 93.19 97 LYS A C 1
ATOM 795 O O . LYS A 1 97 ? 11.247 5.092 -30.291 1.00 93.19 97 LYS A O 1
ATOM 800 N N . LEU A 1 98 ? 9.767 5.818 -28.773 1.00 94.00 98 LEU A N 1
ATOM 801 C CA . LEU A 1 98 ? 10.773 6.142 -27.757 1.00 94.00 98 LEU A CA 1
ATOM 802 C C . LEU A 1 98 ? 11.650 4.925 -27.420 1.00 94.00 98 LEU A C 1
ATOM 804 O O . LEU A 1 98 ? 12.873 5.047 -27.388 1.00 94.00 98 LEU A O 1
ATOM 808 N N . ILE A 1 99 ? 11.037 3.756 -27.208 1.00 94.44 99 ILE A N 1
ATOM 809 C CA . ILE A 1 99 ? 11.757 2.510 -26.906 1.00 94.44 99 ILE A CA 1
ATOM 810 C C . ILE A 1 99 ? 12.672 2.108 -28.071 1.00 94.44 99 ILE A C 1
ATOM 812 O O . ILE A 1 99 ? 13.831 1.763 -27.844 1.00 94.44 99 ILE A O 1
ATOM 816 N N . GLN A 1 100 ? 12.189 2.190 -29.312 1.00 95.12 100 GLN A N 1
ATOM 817 C CA . GLN A 1 100 ? 12.984 1.862 -30.500 1.00 95.12 100 GLN A CA 1
ATOM 818 C C . GLN A 1 100 ? 14.193 2.787 -30.666 1.00 95.12 100 GLN A C 1
ATOM 820 O O . GLN A 1 100 ? 15.312 2.304 -30.817 1.00 95.12 100 GLN A O 1
ATOM 825 N N . GLU A 1 101 ? 13.992 4.103 -30.570 1.00 95.44 101 GLU A N 1
ATOM 826 C CA . GLU A 1 101 ? 15.075 5.091 -30.672 1.00 95.44 101 GLU A CA 1
ATOM 827 C C . GLU A 1 101 ? 16.105 4.913 -29.546 1.00 95.44 101 GLU A C 1
ATOM 829 O O . GLU A 1 101 ? 17.314 5.004 -29.776 1.00 95.44 101 GLU A O 1
ATOM 834 N N . ALA A 1 102 ? 15.653 4.578 -28.330 1.00 93.94 102 ALA A N 1
ATOM 835 C CA . ALA A 1 102 ? 16.547 4.254 -27.223 1.00 93.94 102 ALA A CA 1
ATOM 836 C C . ALA A 1 102 ? 17.388 2.996 -27.504 1.00 93.94 102 ALA A C 1
ATOM 838 O O . ALA A 1 102 ? 18.576 2.975 -27.177 1.00 93.94 102 ALA A O 1
ATOM 839 N N . ILE A 1 103 ? 16.816 1.971 -28.147 1.00 94.00 103 ILE A N 1
ATOM 840 C CA . ILE A 1 103 ? 17.545 0.759 -28.552 1.00 94.00 103 ILE A CA 1
ATOM 841 C C . ILE A 1 103 ? 18.562 1.070 -29.656 1.00 94.00 103 ILE A C 1
ATOM 843 O O . ILE A 1 103 ? 19.716 0.647 -29.538 1.00 94.00 103 ILE A O 1
ATOM 847 N N . TYR A 1 104 ? 18.159 1.813 -30.694 1.00 93.44 104 TYR A N 1
ATOM 848 C CA . TYR A 1 104 ? 19.012 2.158 -31.835 1.00 93.44 104 TYR A CA 1
ATOM 849 C C . TYR A 1 104 ? 20.199 3.035 -31.430 1.00 93.44 104 TYR A C 1
ATOM 851 O O . TYR A 1 104 ? 21.336 2.733 -31.786 1.00 93.44 104 TYR A O 1
ATOM 859 N N . GLY A 1 105 ? 19.941 4.100 -30.665 1.00 89.62 105 GLY A N 1
ATOM 860 C CA . GLY A 1 105 ? 20.960 5.062 -30.235 1.00 89.62 105 GLY A CA 1
ATOM 861 C C . GLY A 1 105 ? 21.681 4.687 -28.938 1.00 89.62 105 GLY A C 1
ATOM 862 O O . GLY A 1 105 ? 22.627 5.361 -28.537 1.00 89.62 105 GLY A O 1
ATOM 863 N N . GLY A 1 106 ? 21.239 3.631 -28.246 1.00 87.75 106 GLY A N 1
ATOM 864 C CA . GLY A 1 106 ? 21.759 3.257 -26.928 1.00 87.75 106 GLY A CA 1
ATOM 865 C C . GLY A 1 106 ? 21.385 4.239 -25.808 1.00 87.75 106 GLY A C 1
ATOM 866 O O . GLY A 1 106 ? 22.052 4.278 -24.774 1.00 87.75 106 GLY A O 1
ATOM 867 N N . HIS A 1 107 ? 20.329 5.035 -25.987 1.00 90.56 107 HIS A N 1
ATOM 868 C CA . HIS A 1 107 ? 19.891 6.081 -25.056 1.00 90.56 107 HIS A CA 1
ATOM 869 C C . HIS A 1 107 ? 19.005 5.546 -23.918 1.00 90.56 107 HIS A C 1
ATOM 871 O O . HIS A 1 107 ? 17.984 6.142 -23.603 1.00 90.56 107 HIS A O 1
ATOM 877 N N . TYR A 1 108 ? 19.373 4.433 -23.277 1.00 88.06 108 TYR A N 1
ATOM 878 C CA . TYR A 1 108 ? 18.533 3.777 -22.258 1.00 88.06 108 TYR A CA 1
ATOM 879 C C . TYR A 1 108 ? 18.192 4.654 -21.044 1.00 88.06 108 TYR A C 1
ATOM 881 O O . TYR A 1 108 ? 17.163 4.450 -20.405 1.00 88.06 108 TYR A O 1
ATOM 889 N N . TRP A 1 109 ? 19.013 5.670 -20.762 1.00 86.81 109 TRP A N 1
ATOM 890 C CA . TRP A 1 109 ? 18.729 6.672 -19.734 1.00 86.81 109 TRP A CA 1
ATOM 891 C C . TRP A 1 109 ? 17.388 7.387 -19.964 1.00 86.81 109 TRP A C 1
ATOM 893 O O . TRP A 1 109 ? 16.727 7.748 -18.994 1.00 86.81 109 TRP A O 1
ATOM 903 N N . SER A 1 110 ? 16.956 7.552 -21.221 1.00 89.56 110 SER A N 1
ATOM 904 C CA . SER A 1 110 ? 15.699 8.232 -21.546 1.00 89.56 110 SER A CA 1
ATOM 905 C C . SER A 1 110 ? 14.482 7.415 -21.121 1.00 89.56 110 SER A C 1
ATOM 907 O O . SER A 1 110 ? 13.461 7.986 -20.749 1.00 89.56 110 SER A O 1
ATOM 909 N N . LEU A 1 111 ? 14.599 6.083 -21.097 1.00 89.88 111 LEU A N 1
ATOM 910 C CA . LEU A 1 111 ? 13.531 5.195 -20.639 1.00 89.88 111 LEU A CA 1
ATOM 911 C C . LEU A 1 111 ? 13.316 5.332 -19.133 1.00 89.88 111 LEU A C 1
ATOM 913 O O . LEU A 1 111 ? 12.174 5.411 -18.697 1.00 89.88 111 LEU A O 1
ATOM 917 N N . ASN A 1 112 ? 14.391 5.465 -18.353 1.00 84.50 112 ASN A N 1
ATOM 918 C CA . ASN A 1 112 ? 14.286 5.743 -16.917 1.00 84.50 112 ASN A CA 1
ATOM 919 C C . ASN A 1 112 ? 13.600 7.087 -16.638 1.00 84.50 112 ASN A C 1
ATOM 921 O O . ASN A 1 112 ? 12.924 7.240 -15.626 1.00 84.50 112 ASN A O 1
ATOM 925 N N . TRP A 1 113 ? 13.776 8.072 -17.520 1.00 86.06 113 TRP A N 1
ATOM 926 C CA . TRP A 1 113 ? 13.205 9.408 -17.338 1.00 86.06 113 TRP A CA 1
ATOM 927 C C . TRP A 1 113 ? 11.743 9.490 -17.771 1.00 86.06 113 TRP A C 1
ATOM 929 O O . TRP A 1 113 ? 10.929 10.081 -17.072 1.00 86.06 113 TRP A O 1
ATOM 939 N N . GLU A 1 114 ? 11.395 8.896 -18.909 1.00 88.81 114 GLU A N 1
ATOM 940 C CA . GLU A 1 114 ? 10.050 9.005 -19.485 1.00 88.81 114 GLU A CA 1
ATOM 941 C C . GLU A 1 114 ? 9.092 7.918 -18.983 1.00 88.81 114 GLU A C 1
ATOM 943 O O . GLU A 1 114 ? 7.874 8.100 -19.002 1.00 88.81 114 GLU A O 1
ATOM 948 N N . LEU A 1 115 ? 9.616 6.771 -18.540 1.00 87.56 115 LEU A N 1
ATOM 949 C CA . LEU A 1 115 ? 8.826 5.626 -18.082 1.00 87.56 115 LEU A CA 1
ATOM 950 C C . LEU A 1 115 ? 8.999 5.388 -16.580 1.00 87.56 115 LEU A C 1
ATOM 952 O O . LEU A 1 115 ? 8.986 4.240 -16.152 1.00 87.56 115 LEU A O 1
ATOM 956 N N . GLN A 1 116 ? 9.116 6.449 -15.772 1.00 82.88 116 GLN A N 1
ATOM 957 C CA . GLN A 1 116 ? 9.343 6.363 -14.318 1.00 82.88 116 GLN A CA 1
ATOM 958 C C . GLN A 1 116 ? 8.375 5.427 -13.581 1.00 82.88 116 GLN A C 1
ATOM 960 O O . GLN A 1 116 ? 8.788 4.766 -12.641 1.00 82.88 116 GLN A O 1
ATOM 965 N N . GLY A 1 117 ? 7.113 5.323 -14.017 1.00 81.50 117 GLY A N 1
ATOM 966 C CA . GLY A 1 117 ? 6.136 4.408 -13.407 1.00 81.50 117 GLY A CA 1
ATOM 967 C C . GLY A 1 117 ? 6.428 2.915 -13.613 1.00 81.50 117 GLY A C 1
ATOM 968 O O . GLY A 1 117 ? 5.852 2.092 -12.920 1.00 81.50 117 GLY A O 1
ATOM 969 N N . VAL A 1 118 ? 7.297 2.559 -14.562 1.00 84.38 118 VAL A N 1
ATOM 970 C CA . VAL A 1 118 ? 7.753 1.176 -14.815 1.00 84.38 118 VAL A CA 1
ATOM 971 C C . VAL A 1 118 ? 9.238 1.028 -14.480 1.00 84.38 118 VAL A C 1
ATOM 973 O O . VAL A 1 118 ? 9.681 -0.016 -14.018 1.00 84.38 118 VAL A O 1
ATOM 976 N N . MET A 1 119 ? 10.007 2.087 -14.719 1.00 82.88 119 MET A N 1
ATOM 977 C CA . MET A 1 119 ? 11.458 2.154 -14.600 1.00 82.88 119 MET A CA 1
ATOM 978 C C . MET A 1 119 ? 11.857 2.862 -13.300 1.00 82.88 119 MET A C 1
ATOM 980 O O . MET A 1 119 ? 12.603 3.843 -13.318 1.00 82.88 119 MET A O 1
ATOM 984 N N . HIS A 1 120 ? 11.327 2.386 -12.173 1.00 79.56 120 HIS A N 1
ATOM 985 C CA . HIS A 1 120 ? 11.727 2.817 -10.835 1.00 79.56 120 HIS A CA 1
ATOM 986 C C . HIS A 1 120 ? 12.374 1.666 -10.067 1.00 79.56 120 HIS A C 1
ATOM 988 O O . HIS A 1 120 ? 12.031 0.503 -10.253 1.00 79.56 120 HIS A O 1
ATOM 994 N N . ASN A 1 121 ? 13.257 2.006 -9.130 1.00 76.56 121 ASN A N 1
ATOM 995 C CA . ASN A 1 121 ? 13.879 1.029 -8.232 1.00 76.56 121 ASN A CA 1
ATOM 996 C C . ASN A 1 121 ? 13.106 0.870 -6.913 1.00 76.56 121 ASN A C 1
ATOM 998 O O . ASN A 1 121 ? 13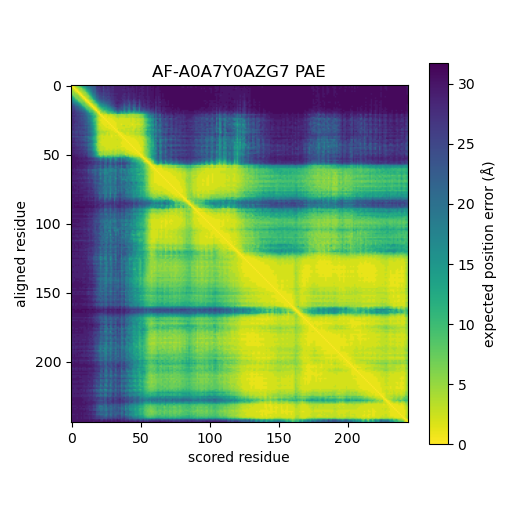.560 0.168 -6.016 1.00 76.56 121 ASN A O 1
ATOM 1002 N N . HIS A 1 122 ? 11.956 1.543 -6.776 1.00 81.19 122 HIS A N 1
ATOM 1003 C CA . HIS A 1 122 ? 11.083 1.369 -5.618 1.00 81.19 122 HIS A CA 1
ATOM 1004 C C . HIS A 1 122 ? 10.457 -0.024 -5.642 1.00 81.19 122 HIS A C 1
ATOM 1006 O O . HIS A 1 122 ? 9.808 -0.395 -6.620 1.00 81.19 122 HIS A O 1
ATOM 1012 N N . VAL A 1 123 ? 10.628 -0.771 -4.560 1.00 84.06 123 VAL A N 1
ATOM 1013 C CA . VAL A 1 123 ? 9.825 -1.956 -4.261 1.00 84.06 123 VAL A CA 1
ATOM 1014 C C . VAL A 1 123 ? 9.496 -1.911 -2.776 1.00 84.06 123 VAL A C 1
ATOM 1016 O O . VAL A 1 123 ? 10.338 -1.527 -1.962 1.00 84.06 123 VAL A O 1
ATOM 1019 N N . ASP A 1 124 ? 8.255 -2.251 -2.440 1.00 89.06 124 ASP A N 1
ATOM 1020 C CA . ASP A 1 124 ? 7.773 -2.181 -1.064 1.00 89.06 124 ASP A CA 1
ATOM 1021 C C . ASP A 1 124 ? 8.550 -3.151 -0.157 1.00 89.06 124 ASP A C 1
ATOM 1023 O O . ASP A 1 124 ? 8.779 -4.311 -0.518 1.00 89.06 124 ASP A O 1
ATOM 1027 N N . ASP A 1 125 ? 8.920 -2.699 1.046 1.00 92.38 125 ASP A N 1
ATOM 1028 C CA . ASP A 1 125 ? 9.453 -3.588 2.081 1.00 92.38 125 ASP A CA 1
ATOM 1029 C C . ASP A 1 125 ? 8.314 -4.514 2.562 1.00 92.38 125 ASP A C 1
ATOM 1031 O O . ASP A 1 125 ? 7.250 -4.027 2.967 1.00 92.38 125 ASP A O 1
ATOM 1035 N N . PRO A 1 126 ? 8.497 -5.849 2.586 1.00 95.06 126 PRO A N 1
ATOM 1036 C CA . PRO A 1 126 ? 7.519 -6.774 3.163 1.00 95.06 126 PRO A CA 1
ATOM 1037 C C . PRO A 1 126 ? 7.049 -6.404 4.583 1.00 95.06 126 PRO A C 1
ATOM 1039 O O . PRO A 1 126 ? 5.929 -6.749 4.980 1.00 95.06 126 PRO A O 1
ATOM 1042 N N . LYS A 1 127 ? 7.879 -5.701 5.364 1.00 95.94 127 LYS A N 1
ATOM 1043 C CA . LYS A 1 127 ? 7.518 -5.182 6.689 1.00 95.94 127 LYS A CA 1
ATOM 1044 C C . LYS A 1 127 ? 6.487 -4.062 6.621 1.00 95.94 127 LYS A C 1
ATOM 1046 O O . LYS A 1 127 ? 5.577 -4.059 7.450 1.00 95.94 127 LYS A O 1
ATOM 1051 N N . ASP A 1 128 ? 6.581 -3.163 5.647 1.00 96.81 128 ASP A N 1
ATOM 1052 C CA . ASP A 1 128 ? 5.598 -2.091 5.448 1.00 96.81 128 ASP A CA 1
ATOM 1053 C C . ASP A 1 128 ? 4.257 -2.693 5.024 1.00 96.81 128 ASP A C 1
ATOM 1055 O O . ASP A 1 128 ? 3.211 -2.348 5.576 1.00 96.81 128 ASP A O 1
ATOM 1059 N N . VAL A 1 129 ? 4.286 -3.697 4.139 1.00 97.44 129 VAL A N 1
ATOM 1060 C CA . VAL A 1 129 ? 3.083 -4.446 3.741 1.00 97.44 129 VAL A CA 1
ATOM 1061 C C . VAL A 1 129 ? 2.426 -5.111 4.949 1.00 97.44 129 VAL A C 1
ATOM 1063 O O . VAL A 1 129 ? 1.223 -4.963 5.166 1.00 97.44 129 VAL A O 1
ATOM 1066 N N . THR A 1 130 ? 3.214 -5.807 5.773 1.00 97.88 130 THR A N 1
ATOM 1067 C CA . THR A 1 130 ? 2.725 -6.449 7.004 1.00 97.88 130 THR A CA 1
ATOM 1068 C C . THR A 1 130 ? 2.143 -5.422 7.975 1.00 97.88 130 THR A C 1
ATOM 1070 O O . THR A 1 130 ? 1.076 -5.641 8.548 1.00 97.88 130 THR A O 1
ATOM 1073 N N . THR A 1 131 ? 2.813 -4.280 8.128 1.00 98.12 131 THR A N 1
ATOM 1074 C CA . THR A 1 131 ? 2.363 -3.174 8.978 1.00 98.12 131 THR A CA 1
ATOM 1075 C C . THR A 1 131 ? 1.002 -2.658 8.523 1.00 98.12 131 THR A C 1
ATOM 1077 O O . THR A 1 131 ? 0.070 -2.619 9.324 1.00 98.12 131 THR A O 1
ATOM 1080 N N . VAL A 1 132 ? 0.840 -2.345 7.235 1.00 98.31 132 VAL A N 1
ATOM 1081 C CA . VAL A 1 132 ? -0.436 -1.865 6.687 1.00 98.31 132 VAL A CA 1
ATOM 1082 C C . VAL A 1 132 ? -1.540 -2.909 6.846 1.00 98.31 132 VAL A C 1
ATOM 1084 O O . VAL A 1 132 ? -2.633 -2.563 7.289 1.00 98.31 132 VAL A O 1
ATOM 1087 N N . VAL A 1 133 ? -1.268 -4.184 6.553 1.00 98.25 133 VAL A N 1
ATOM 1088 C CA . VAL A 1 133 ? -2.251 -5.270 6.718 1.00 98.25 133 VAL A CA 1
ATOM 1089 C C . VAL A 1 133 ? -2.740 -5.360 8.164 1.00 98.25 133 VAL A C 1
ATOM 1091 O O . VAL A 1 133 ? -3.949 -5.392 8.390 1.00 98.25 133 VAL A O 1
ATOM 1094 N N . ASN A 1 134 ? -1.829 -5.348 9.140 1.00 97.88 134 ASN A N 1
ATOM 1095 C CA . ASN A 1 134 ? -2.191 -5.427 10.557 1.00 97.88 134 ASN A CA 1
ATOM 1096 C C . ASN A 1 134 ? -2.989 -4.197 11.013 1.00 97.88 134 ASN A C 1
ATOM 1098 O O . ASN A 1 134 ? -3.936 -4.321 11.789 1.00 97.88 134 ASN A O 1
ATOM 1102 N N . ILE A 1 135 ? -2.638 -3.010 10.507 1.00 98.25 135 ILE A N 1
ATOM 1103 C CA . ILE A 1 135 ? -3.352 -1.763 10.797 1.00 98.25 135 ILE A CA 1
ATOM 1104 C C . ILE A 1 135 ? -4.778 -1.806 10.237 1.00 98.25 135 ILE A C 1
ATOM 1106 O O . ILE A 1 135 ? -5.723 -1.506 10.968 1.00 98.25 135 ILE A O 1
ATOM 1110 N N . LEU A 1 136 ? -4.951 -2.185 8.967 1.00 98.31 136 LEU A N 1
ATOM 1111 C CA . LEU A 1 136 ? -6.269 -2.258 8.329 1.00 98.31 136 LEU A CA 1
ATOM 1112 C C . LEU A 1 136 ? -7.159 -3.321 8.982 1.00 98.31 136 LEU A C 1
ATOM 1114 O O . LEU A 1 136 ? -8.353 -3.091 9.177 1.00 98.31 136 LEU A O 1
ATOM 1118 N N . ASP A 1 137 ? -6.591 -4.463 9.360 1.00 97.06 137 ASP A N 1
ATOM 1119 C CA . ASP A 1 137 ? -7.324 -5.524 10.046 1.00 97.06 137 ASP A CA 1
ATOM 1120 C C . ASP A 1 137 ? -7.807 -5.074 11.427 1.00 97.06 137 ASP A C 1
ATOM 1122 O O . ASP A 1 137 ? -9.006 -5.100 11.706 1.00 97.06 137 ASP A O 1
ATOM 1126 N N . MET A 1 138 ? -6.908 -4.527 12.249 1.00 97.38 138 MET A N 1
ATOM 1127 C CA . MET A 1 138 ? -7.276 -3.942 13.538 1.00 97.38 138 MET A CA 1
ATOM 1128 C C . MET A 1 138 ? -8.389 -2.894 13.385 1.00 97.38 138 MET A C 1
ATOM 1130 O O . MET A 1 138 ? -9.389 -2.949 14.103 1.00 97.38 138 MET A O 1
ATOM 1134 N N . TRP A 1 139 ? -8.248 -1.947 12.451 1.00 97.62 139 TRP A N 1
ATOM 1135 C CA . TRP A 1 139 ? -9.263 -0.914 12.233 1.00 97.62 139 TRP A CA 1
ATOM 1136 C C . TRP A 1 139 ? -10.601 -1.484 11.761 1.00 97.62 139 TRP A C 1
ATOM 1138 O O . TRP A 1 139 ? -11.646 -0.971 12.159 1.00 97.62 139 TRP A O 1
ATOM 1148 N N . SER A 1 140 ? -10.589 -2.569 10.983 1.00 96.19 140 SER A N 1
ATOM 1149 C CA . SER A 1 140 ? -11.814 -3.258 10.562 1.00 96.19 140 SER A CA 1
ATOM 1150 C C . SER A 1 140 ? -12.571 -3.812 11.770 1.00 96.19 140 SER A C 1
ATOM 1152 O O . SER A 1 140 ? -13.787 -3.647 11.865 1.00 96.19 140 SER A O 1
ATOM 1154 N N . PHE A 1 141 ? -11.856 -4.407 12.731 1.00 96.06 141 PHE A N 1
ATOM 1155 C CA . PHE A 1 141 ? -12.446 -4.883 13.984 1.00 96.06 141 PHE A CA 1
ATOM 1156 C C . PHE A 1 141 ? -12.951 -3.736 14.865 1.00 96.06 141 PHE A C 1
ATOM 1158 O O . PHE A 1 141 ? -14.057 -3.830 15.396 1.00 96.06 141 PHE A O 1
ATOM 1165 N N . ILE A 1 142 ? -12.176 -2.654 15.012 1.00 95.69 142 ILE A N 1
ATOM 1166 C CA . ILE A 1 142 ? -12.573 -1.490 15.822 1.00 95.69 142 ILE A CA 1
ATOM 1167 C C . ILE A 1 142 ? -13.860 -0.868 15.272 1.00 95.69 142 ILE A C 1
ATOM 1169 O O . ILE A 1 142 ? -14.819 -0.694 16.024 1.00 95.69 142 ILE A O 1
ATOM 1173 N N . GLU A 1 143 ? -13.905 -0.556 13.973 1.00 95.88 143 GLU A N 1
ATOM 1174 C CA . GLU A 1 143 ? -15.066 0.103 13.367 1.00 95.88 143 GLU A CA 1
ATOM 1175 C C . GLU A 1 143 ? -16.311 -0.791 13.416 1.00 95.88 143 GLU A C 1
ATOM 1177 O O . GLU A 1 143 ? -17.391 -0.321 13.784 1.00 95.88 143 GLU A O 1
ATOM 1182 N N . ARG A 1 144 ? -16.171 -2.088 13.109 1.00 95.06 144 ARG A N 1
ATOM 1183 C CA . ARG A 1 144 ? -17.287 -3.043 13.147 1.00 95.06 144 ARG A CA 1
ATOM 1184 C C . ARG A 1 144 ? -17.835 -3.234 14.563 1.00 95.06 144 ARG A C 1
ATOM 1186 O O . ARG A 1 144 ? -19.050 -3.191 14.749 1.00 95.06 144 ARG A O 1
ATOM 1193 N N . ALA A 1 145 ? -16.965 -3.392 15.561 1.00 95.19 145 ALA A N 1
ATOM 1194 C CA . ALA A 1 145 ? -17.380 -3.502 16.958 1.00 95.19 145 ALA A CA 1
ATOM 1195 C C . ALA A 1 145 ? -18.084 -2.223 17.434 1.00 95.19 145 ALA A C 1
ATOM 1197 O O . ALA A 1 145 ? -19.196 -2.285 17.961 1.00 95.19 145 ALA A O 1
ATOM 1198 N N . TYR A 1 146 ? -17.487 -1.054 17.171 1.00 94.81 146 TYR A N 1
ATOM 1199 C CA . TYR A 1 146 ? -18.037 0.233 17.596 1.00 94.81 146 TYR A CA 1
ATOM 1200 C C . TYR A 1 146 ? -19.415 0.520 16.985 1.00 94.81 146 TYR A C 1
ATOM 1202 O O . TYR A 1 146 ? -20.289 1.073 17.657 1.00 94.81 146 TYR A O 1
ATOM 1210 N N . GLN A 1 147 ? -19.660 0.107 15.737 1.00 94.00 147 GLN A N 1
ATOM 1211 C CA . GLN A 1 147 ? -20.982 0.221 15.113 1.00 94.00 147 GLN A CA 1
ATOM 1212 C C . GLN A 1 147 ? -22.066 -0.534 15.898 1.00 94.00 147 GLN A C 1
ATOM 1214 O O . GLN A 1 147 ? -23.167 0.001 16.054 1.00 94.00 147 GLN A O 1
ATOM 1219 N N . GLY A 1 148 ? -21.741 -1.716 16.434 1.00 94.00 148 GLY A N 1
ATOM 1220 C CA . GLY A 1 148 ? -22.650 -2.565 17.212 1.00 94.00 148 GLY A CA 1
ATOM 1221 C C . GLY A 1 148 ? -22.860 -2.146 18.672 1.00 94.00 148 GLY A C 1
ATOM 1222 O O . GLY A 1 148 ? -23.713 -2.715 19.350 1.00 94.00 148 GLY A O 1
ATOM 1223 N N . PHE A 1 149 ? -22.111 -1.162 19.174 1.00 95.44 149 PHE A N 1
ATOM 1224 C CA . PHE A 1 149 ? -22.211 -0.714 20.564 1.00 95.44 149 PHE A CA 1
ATOM 1225 C C . PHE A 1 149 ? -23.497 0.060 20.861 1.00 95.44 149 PHE A C 1
ATOM 1227 O O . PHE A 1 149 ? -24.011 0.821 20.031 1.00 95.44 149 PHE A O 1
ATOM 1234 N N . SER A 1 150 ? -23.978 -0.087 22.100 1.00 96.19 150 SER A N 1
ATOM 1235 C CA . SER A 1 150 ? -25.068 0.729 22.629 1.00 96.19 150 SER A CA 1
ATOM 1236 C C . SER A 1 150 ? -24.642 2.198 22.756 1.00 96.19 150 SER A C 1
ATOM 1238 O O . SER A 1 150 ? -23.454 2.521 22.801 1.00 96.19 150 SER A O 1
ATOM 1240 N N . ASN A 1 151 ? -25.605 3.118 22.867 1.00 94.19 151 ASN A N 1
ATOM 1241 C CA . ASN A 1 151 ? -25.286 4.532 23.096 1.00 94.19 151 ASN A CA 1
ATOM 1242 C C . ASN A 1 151 ? -24.492 4.741 24.398 1.00 94.19 151 ASN A C 1
ATOM 1244 O O . ASN A 1 151 ? -23.602 5.587 24.435 1.00 94.19 151 ASN A O 1
ATOM 1248 N N . ALA A 1 152 ? -24.779 3.953 25.441 1.00 94.62 152 ALA A N 1
ATOM 1249 C CA . ALA A 1 152 ? -24.045 4.006 26.703 1.00 94.62 152 ALA A CA 1
ATOM 1250 C C . ALA A 1 152 ? -22.579 3.582 26.515 1.00 94.62 152 ALA A C 1
ATOM 1252 O O . ALA A 1 152 ? -21.675 4.278 26.975 1.00 94.62 152 ALA A O 1
ATOM 1253 N N . ASP A 1 153 ? -22.337 2.504 25.766 1.00 94.94 153 ASP A N 1
ATOM 1254 C CA . ASP A 1 153 ? -20.982 2.027 25.470 1.00 94.94 153 ASP A CA 1
ATOM 1255 C C . ASP A 1 153 ? -20.206 3.010 24.588 1.00 94.94 153 ASP A C 1
ATOM 1257 O O . ASP A 1 153 ? -19.030 3.261 24.835 1.00 94.94 153 ASP A O 1
ATOM 1261 N N . LYS A 1 154 ? -20.853 3.632 23.594 1.00 92.94 154 LYS A N 1
ATOM 1262 C CA . LYS A 1 154 ? -20.216 4.651 22.739 1.00 92.94 154 LYS A CA 1
ATOM 1263 C C . LYS A 1 154 ? -19.762 5.870 23.541 1.00 92.94 154 LYS A C 1
ATOM 1265 O O . LYS A 1 154 ? -18.642 6.343 23.342 1.00 92.94 154 LYS A O 1
ATOM 1270 N N . VAL A 1 155 ? -20.600 6.342 24.469 1.00 91.31 155 VAL A N 1
ATOM 1271 C CA . VAL A 1 155 ? -20.250 7.426 25.403 1.00 91.31 155 VAL A CA 1
ATOM 1272 C C . VAL A 1 155 ? -19.095 7.004 26.308 1.00 91.31 155 VAL A C 1
ATOM 1274 O O . VAL A 1 155 ? -18.151 7.772 26.492 1.00 91.31 155 VAL A O 1
ATOM 1277 N N . ARG A 1 156 ? -19.125 5.772 26.824 1.00 92.81 156 ARG A N 1
ATOM 1278 C CA . ARG A 1 156 ? -18.057 5.226 27.664 1.00 92.81 156 ARG A CA 1
ATOM 1279 C C . ARG A 1 156 ? -16.718 5.163 26.924 1.00 92.81 156 ARG A C 1
ATOM 1281 O O . ARG A 1 156 ? -15.717 5.654 27.440 1.00 92.81 156 ARG A O 1
ATOM 1288 N N . VAL A 1 157 ? -16.704 4.642 25.693 1.00 92.00 157 VAL A N 1
ATOM 1289 C CA . VAL A 1 157 ? -15.504 4.592 24.838 1.00 92.00 157 VAL A CA 1
ATOM 1290 C C . VAL A 1 157 ? -14.920 5.987 24.641 1.00 92.00 157 VAL A C 1
ATOM 1292 O O . VAL A 1 157 ? -13.714 6.173 24.799 1.00 92.00 157 VAL A O 1
ATOM 1295 N N . GLN A 1 158 ? -15.766 6.975 24.351 1.00 88.94 158 GLN A N 1
ATOM 1296 C CA . GLN A 1 158 ? -15.333 8.357 24.168 1.00 88.94 158 GLN A CA 1
ATOM 1297 C C . GLN A 1 158 ? -14.712 8.948 25.445 1.00 88.94 158 GLN A C 1
ATOM 1299 O O . GLN A 1 158 ? -13.682 9.616 25.370 1.00 88.94 158 GLN A O 1
ATOM 1304 N N . GLN A 1 159 ? -15.324 8.714 26.609 1.00 88.75 159 GLN A N 1
ATOM 1305 C CA . GLN A 1 159 ? -14.850 9.251 27.887 1.00 88.75 159 GLN A CA 1
ATOM 1306 C C . GLN A 1 159 ? -13.532 8.613 28.337 1.00 88.75 159 GLN A C 1
ATOM 1308 O O . GLN A 1 159 ? -12.634 9.319 28.793 1.00 88.75 159 GLN A O 1
ATOM 1313 N N . GLU A 1 160 ? -13.395 7.294 28.195 1.00 91.06 160 GLU A N 1
ATOM 1314 C CA . GLU A 1 160 ? -12.239 6.557 28.717 1.00 91.06 160 GLU A CA 1
ATOM 1315 C C . GLU A 1 160 ? -11.030 6.530 27.772 1.00 91.06 160 GLU A C 1
ATOM 1317 O O . GLU A 1 160 ? -9.905 6.337 28.235 1.00 91.06 160 GLU A O 1
ATOM 1322 N N . SER A 1 161 ? -11.229 6.715 26.464 1.00 86.00 161 SER A N 1
ATOM 1323 C CA . SER A 1 161 ? -10.13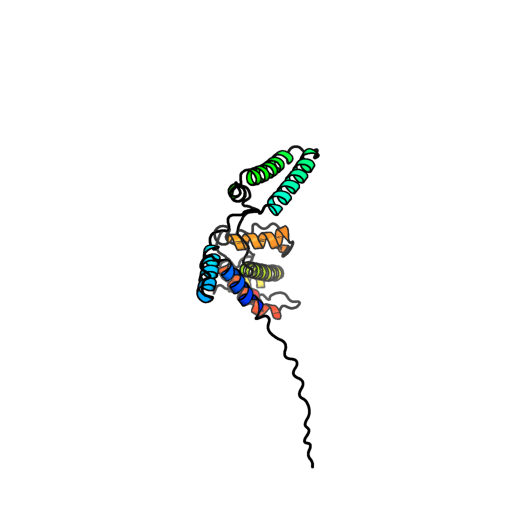6 6.673 25.474 1.00 86.00 161 SER A CA 1
ATOM 1324 C C . SER A 1 161 ? -9.429 8.023 25.288 1.00 86.00 161 SER A C 1
ATOM 1326 O O . SER A 1 161 ? -8.340 8.082 24.715 1.00 86.00 161 SER A O 1
ATOM 1328 N N . GLY A 1 162 ? -10.026 9.112 25.782 1.00 76.06 162 GLY A N 1
ATOM 1329 C CA . GLY A 1 162 ? -9.475 10.464 25.703 1.00 76.06 162 GLY A CA 1
ATOM 1330 C C . GLY A 1 162 ? -9.804 11.217 24.407 1.00 76.06 162 GLY A C 1
ATOM 1331 O O . GLY A 1 162 ? -10.683 10.848 23.625 1.00 76.06 162 GLY A O 1
ATOM 1332 N N . TYR A 1 163 ? -9.110 12.340 24.197 1.00 62.56 163 TYR A N 1
ATOM 1333 C CA . TYR A 1 163 ? -9.411 13.285 23.117 1.00 62.56 163 TYR A CA 1
ATOM 1334 C C . TYR A 1 163 ? -9.223 12.653 21.724 1.00 62.56 163 TYR A C 1
ATOM 1336 O O . TYR A 1 163 ? -8.152 12.130 21.404 1.00 62.56 163 TYR A O 1
ATOM 1344 N N . GLY A 1 164 ? -10.259 12.736 20.881 1.00 62.22 164 GLY A N 1
ATOM 1345 C CA . GLY A 1 164 ? -10.257 12.208 19.509 1.00 62.22 164 GLY A CA 1
ATOM 1346 C C . GLY A 1 164 ? -10.830 10.795 19.333 1.00 62.22 164 GLY A C 1
ATOM 1347 O O . GLY A 1 164 ? -10.725 10.254 18.240 1.00 62.22 164 GLY A O 1
ATOM 1348 N N . ALA A 1 165 ? -11.442 10.201 20.364 1.00 69.38 165 ALA A N 1
ATOM 1349 C CA . ALA A 1 165 ? -12.148 8.912 20.273 1.00 69.38 165 ALA A CA 1
ATOM 1350 C C . ALA A 1 165 ? -13.646 9.036 19.916 1.00 69.38 165 ALA A C 1
ATOM 1352 O O . ALA A 1 165 ? -14.419 8.099 20.112 1.00 69.38 165 ALA A O 1
ATOM 1353 N N . TYR A 1 166 ? -14.074 10.204 19.430 1.00 71.50 166 TYR A N 1
ATOM 1354 C CA . TYR A 1 166 ? -15.427 10.385 18.912 1.00 71.50 166 TYR A CA 1
ATOM 1355 C C . TYR A 1 166 ? -15.521 9.716 17.540 1.00 71.50 166 TYR A C 1
ATOM 1357 O O . TYR A 1 166 ? -14.809 10.135 16.632 1.00 71.50 166 TYR A O 1
ATOM 1365 N N . ASP A 1 167 ? -16.375 8.696 17.409 1.00 84.00 167 ASP A N 1
ATOM 1366 C CA . ASP A 1 167 ? -16.551 7.917 16.172 1.00 84.00 167 ASP A CA 1
ATOM 1367 C C . ASP A 1 167 ? -15.207 7.388 15.614 1.00 84.00 167 ASP A C 1
ATOM 1369 O O . ASP A 1 167 ? -14.725 7.870 14.585 1.00 84.00 167 ASP A O 1
ATOM 1373 N N . PRO A 1 168 ? -14.545 6.444 16.319 1.00 90.00 168 PRO A N 1
ATOM 1374 C CA . PRO A 1 168 ? -13.214 5.974 15.964 1.00 90.00 168 PRO A CA 1
ATOM 1375 C C . PRO A 1 168 ? -13.229 5.339 14.575 1.00 90.00 168 PRO A C 1
ATOM 1377 O O . PRO A 1 168 ? -13.802 4.271 14.366 1.00 90.00 168 PRO A O 1
ATOM 1380 N N . LYS A 1 169 ? -12.552 5.999 13.638 1.00 93.25 169 LYS A N 1
ATOM 1381 C CA . LYS A 1 169 ? -12.412 5.568 12.250 1.00 93.25 169 LYS A CA 1
ATOM 1382 C C . LYS A 1 169 ? -10.966 5.635 11.807 1.00 93.25 169 LYS A C 1
ATOM 1384 O O . LYS A 1 169 ? -10.199 6.495 12.250 1.00 93.25 169 LYS A O 1
ATOM 1389 N N . PHE A 1 170 ? -10.622 4.753 10.883 1.00 95.56 170 PHE A N 1
ATOM 1390 C CA . PHE A 1 170 ? -9.349 4.799 10.197 1.00 95.56 170 PHE A CA 1
ATOM 1391 C C . PHE A 1 170 ? -9.258 6.072 9.351 1.00 95.56 170 PHE A C 1
ATOM 1393 O O . PHE A 1 170 ? -10.028 6.257 8.404 1.00 95.56 170 PHE A O 1
ATOM 1400 N N . ALA A 1 171 ? -8.319 6.948 9.714 1.00 94.19 171 ALA A N 1
ATOM 1401 C CA . ALA A 1 171 ? -8.125 8.241 9.062 1.00 94.19 171 ALA A CA 1
ATOM 1402 C C . ALA A 1 171 ? -7.240 8.158 7.808 1.00 94.19 171 ALA A C 1
ATOM 1404 O O . ALA A 1 171 ? -7.220 9.102 7.025 1.00 94.19 171 ALA A O 1
ATOM 1405 N N . GLY A 1 172 ? -6.519 7.051 7.611 1.00 96.62 172 GLY A N 1
ATOM 1406 C CA . GLY A 1 172 ? -5.493 6.938 6.578 1.00 96.62 172 GLY A CA 1
ATOM 1407 C C . GLY A 1 172 ? -4.080 7.148 7.117 1.00 96.62 172 GLY A C 1
ATOM 1408 O O . GLY A 1 172 ? -3.859 7.056 8.321 1.00 96.62 172 GLY A O 1
ATOM 1409 N N . PHE A 1 173 ? -3.152 7.426 6.205 1.00 98.00 173 PHE A N 1
ATOM 1410 C CA . PHE A 1 173 ? -1.731 7.675 6.450 1.00 98.00 173 PHE A CA 1
ATOM 1411 C C . PHE A 1 173 ? -1.322 9.050 5.915 1.00 98.00 173 PHE A C 1
ATOM 1413 O O . PHE A 1 173 ? -1.997 9.600 5.047 1.00 98.00 173 PHE A O 1
ATOM 1420 N N . ASP A 1 174 ? -0.222 9.620 6.402 1.00 96.62 174 ASP A N 1
ATOM 1421 C CA . ASP A 1 174 ? 0.262 10.914 5.915 1.00 96.62 174 ASP A CA 1
ATOM 1422 C C . ASP A 1 174 ? 0.783 10.802 4.476 1.00 96.62 174 ASP A C 1
ATOM 1424 O O . ASP A 1 174 ? 1.827 10.202 4.230 1.00 96.62 174 ASP A O 1
ATOM 1428 N N . GLY A 1 175 ? 0.108 11.426 3.511 1.00 92.44 175 GLY A N 1
ATOM 1429 C CA . GLY A 1 175 ? 0.544 11.398 2.114 1.00 92.44 175 GLY A CA 1
ATOM 1430 C C . GLY A 1 175 ? 1.928 12.010 1.855 1.00 92.44 175 GLY A C 1
ATOM 1431 O O . GLY A 1 175 ? 2.531 11.693 0.831 1.00 92.44 175 GLY A O 1
ATOM 1432 N N . ASN A 1 176 ? 2.451 12.846 2.760 1.00 92.38 176 ASN A N 1
ATOM 1433 C CA . ASN A 1 176 ? 3.764 13.478 2.596 1.00 92.38 176 ASN A CA 1
ATOM 1434 C C . ASN A 1 176 ? 4.905 12.656 3.205 1.00 92.38 176 ASN A C 1
ATOM 1436 O O . ASN A 1 176 ? 5.991 12.607 2.633 1.00 92.38 176 ASN A O 1
ATOM 1440 N N . ASN A 1 177 ? 4.670 12.032 4.363 1.00 92.94 177 ASN A N 1
ATOM 1441 C CA . ASN A 1 177 ? 5.715 11.353 5.142 1.00 92.94 177 ASN A CA 1
ATOM 1442 C C . ASN A 1 177 ? 5.533 9.825 5.220 1.00 92.94 177 ASN A C 1
ATOM 1444 O O . ASN A 1 177 ? 6.462 9.115 5.586 1.00 92.94 177 ASN A O 1
ATOM 1448 N N . GLU A 1 178 ? 4.353 9.309 4.872 1.00 96.19 178 GLU A N 1
ATOM 1449 C CA . GLU A 1 178 ? 3.955 7.896 4.966 1.00 96.19 178 GLU A CA 1
ATOM 1450 C C . GLU A 1 178 ? 3.392 7.393 3.617 1.00 96.19 178 GLU A C 1
ATOM 1452 O O . GLU A 1 178 ? 2.556 6.487 3.564 1.00 96.19 178 GLU A O 1
ATOM 1457 N N . SER A 1 179 ? 3.862 7.972 2.504 1.00 93.56 179 SER A N 1
ATOM 1458 C CA . SER A 1 179 ? 3.359 7.716 1.145 1.00 93.56 179 SER A CA 1
ATOM 1459 C C . SER A 1 179 ? 3.416 6.241 0.733 1.00 93.56 179 SER A C 1
ATOM 1461 O O . SER A 1 179 ? 2.481 5.760 0.096 1.00 93.56 179 SER A O 1
ATOM 1463 N N . THR A 1 180 ? 4.446 5.495 1.151 1.00 94.81 180 THR A N 1
ATOM 1464 C CA . THR A 1 180 ? 4.539 4.037 0.945 1.00 94.81 180 THR A CA 1
ATOM 1465 C C . THR A 1 180 ? 3.369 3.299 1.600 1.00 94.81 180 THR A C 1
ATOM 1467 O O . THR A 1 180 ? 2.706 2.493 0.953 1.00 94.81 180 THR A O 1
ATOM 1470 N N . HIS A 1 181 ? 3.045 3.618 2.857 1.00 97.88 181 HIS A N 1
ATOM 1471 C CA . HIS A 1 181 ? 1.950 2.971 3.591 1.00 97.88 181 HIS A CA 1
ATOM 1472 C C . HIS A 1 181 ? 0.591 3.309 2.968 1.00 97.88 181 HIS A C 1
ATOM 1474 O O . HIS A 1 181 ? -0.257 2.429 2.802 1.00 97.88 181 HIS A O 1
ATOM 1480 N N . LEU A 1 182 ? 0.408 4.572 2.566 1.00 96.62 182 LEU A N 1
ATOM 1481 C CA . LEU A 1 182 ? -0.770 5.027 1.829 1.00 96.62 182 LEU A CA 1
ATOM 1482 C C . LEU A 1 182 ? -0.928 4.269 0.504 1.00 96.62 182 LEU A C 1
ATOM 1484 O O . LEU A 1 182 ? -2.012 3.759 0.222 1.00 96.62 182 LEU A O 1
ATOM 1488 N N . SER A 1 183 ? 0.147 4.169 -0.284 1.00 95.69 183 SER A N 1
ATOM 1489 C CA . SER A 1 183 ? 0.164 3.467 -1.572 1.00 95.69 183 SER A CA 1
ATOM 1490 C C . SER A 1 183 ? -0.206 1.991 -1.413 1.00 95.69 183 SER A C 1
ATOM 1492 O O . SER A 1 183 ? -1.107 1.504 -2.097 1.00 95.69 183 SER A O 1
ATOM 1494 N N . ILE A 1 184 ? 0.404 1.300 -0.443 1.00 97.62 184 ILE A N 1
ATOM 1495 C CA . ILE A 1 184 ? 0.098 -0.102 -0.126 1.00 97.62 184 ILE A CA 1
ATOM 1496 C C . ILE A 1 184 ? -1.375 -0.262 0.271 1.00 97.62 184 ILE A C 1
ATOM 1498 O O . ILE A 1 184 ? -2.043 -1.182 -0.200 1.00 97.62 184 ILE A O 1
ATOM 1502 N N . ALA A 1 185 ? -1.907 0.623 1.120 1.00 97.75 185 ALA A N 1
ATOM 1503 C CA . ALA A 1 185 ? -3.299 0.549 1.558 1.00 97.75 185 ALA A CA 1
ATOM 1504 C C . ALA A 1 185 ? -4.277 0.719 0.392 1.00 97.75 185 ALA A C 1
ATOM 1506 O O . ALA A 1 185 ? -5.202 -0.081 0.253 1.00 97.75 185 ALA A O 1
ATOM 1507 N N . ARG A 1 186 ? -4.038 1.705 -0.481 1.00 96.69 186 ARG A N 1
ATOM 1508 C CA . ARG A 1 186 ? -4.835 1.890 -1.700 1.00 96.69 186 ARG A CA 1
ATOM 1509 C C . ARG A 1 186 ? -4.755 0.668 -2.604 1.00 96.69 186 ARG A C 1
ATOM 1511 O O . ARG A 1 186 ? -5.792 0.159 -3.006 1.00 96.69 186 ARG A O 1
ATOM 1518 N N . PHE A 1 187 ? -3.562 0.128 -2.840 1.00 96.56 187 PHE A N 1
ATOM 1519 C CA . PHE A 1 187 ? -3.397 -1.065 -3.670 1.00 96.56 187 PHE A CA 1
ATOM 1520 C C . PHE A 1 187 ? -4.144 -2.284 -3.097 1.00 96.56 187 PHE A C 1
ATOM 1522 O O . PHE A 1 187 ? -4.849 -2.988 -3.820 1.00 96.56 187 PHE A O 1
ATOM 1529 N N . LEU A 1 188 ? -4.063 -2.515 -1.782 1.00 97.94 188 LEU A N 1
ATOM 1530 C CA . LEU A 1 188 ? -4.800 -3.592 -1.113 1.00 97.94 188 LEU A CA 1
ATOM 1531 C C . LEU A 1 188 ? -6.320 -3.446 -1.274 1.00 97.94 188 LEU A C 1
ATOM 1533 O O . LEU A 1 188 ? -6.998 -4.450 -1.500 1.00 97.94 188 LEU A O 1
ATOM 1537 N N . VAL A 1 189 ? -6.853 -2.229 -1.143 1.00 97.69 189 VAL A N 1
ATOM 1538 C CA . VAL A 1 189 ? -8.305 -2.000 -1.126 1.00 97.69 189 VAL A CA 1
ATOM 1539 C C . VAL A 1 189 ? -8.904 -1.828 -2.514 1.00 97.69 189 VAL A C 1
ATOM 1541 O O . VAL A 1 189 ? -9.921 -2.445 -2.834 1.00 97.69 189 VAL A O 1
ATOM 1544 N N . GLU A 1 190 ? -8.298 -0.983 -3.335 1.00 96.06 190 GLU A N 1
ATOM 1545 C CA . GLU A 1 190 ? -8.842 -0.571 -4.626 1.00 96.06 190 GLU A CA 1
ATOM 1546 C C . GLU A 1 190 ? -8.522 -1.593 -5.718 1.00 96.06 190 GLU A C 1
ATOM 1548 O O . GLU A 1 190 ? -9.422 -1.964 -6.472 1.00 96.06 190 GLU A O 1
ATOM 1553 N N . GLU A 1 191 ? -7.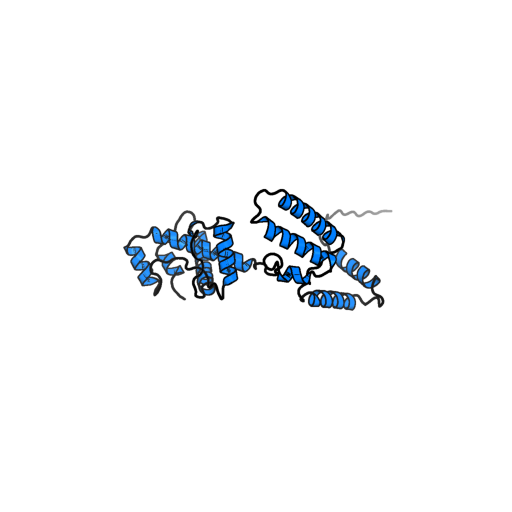289 -2.110 -5.747 1.00 95.56 191 GLU A N 1
ATOM 1554 C CA . GLU A 1 191 ? -6.821 -3.013 -6.807 1.00 95.56 191 GLU A CA 1
ATOM 1555 C C . GLU A 1 191 ? -7.022 -4.492 -6.453 1.00 95.56 191 GLU A C 1
ATOM 1557 O O . GLU A 1 191 ? -7.461 -5.283 -7.288 1.00 95.56 191 GLU A O 1
ATOM 1562 N N . LEU A 1 192 ? -6.735 -4.889 -5.207 1.00 97.06 192 LEU A N 1
ATOM 1563 C CA . LEU A 1 192 ? -6.863 -6.290 -4.777 1.00 97.06 192 LEU A CA 1
ATOM 1564 C C . LEU A 1 192 ? -8.225 -6.639 -4.162 1.00 97.06 192 LEU A C 1
ATOM 1566 O O . LEU A 1 192 ? -8.475 -7.817 -3.894 1.00 97.06 192 LEU A O 1
ATOM 1570 N N . GLY A 1 193 ? -9.091 -5.652 -3.908 1.00 95.81 193 GLY A N 1
ATOM 1571 C CA . GLY A 1 193 ? -10.412 -5.871 -3.309 1.00 95.81 193 GLY A CA 1
ATOM 1572 C C . GLY A 1 193 ? -10.367 -6.437 -1.884 1.00 95.81 193 GLY A C 1
ATOM 1573 O O . GLY A 1 193 ? -11.277 -7.145 -1.463 1.00 95.81 193 GLY A O 1
ATOM 1574 N N . ARG A 1 194 ? -9.293 -6.183 -1.127 1.00 96.69 194 ARG A N 1
ATOM 1575 C CA . ARG A 1 194 ? -9.200 -6.559 0.293 1.00 96.69 194 ARG A CA 1
ATOM 1576 C C . ARG A 1 194 ? -9.707 -5.422 1.172 1.00 96.69 194 ARG A C 1
ATOM 1578 O O . ARG A 1 194 ? -9.684 -4.271 0.771 1.00 96.69 194 ARG A O 1
ATOM 1585 N N . PHE A 1 195 ? -10.140 -5.728 2.394 1.00 96.44 195 PHE A N 1
ATOM 1586 C CA . PHE A 1 195 ? -10.629 -4.713 3.340 1.00 96.44 195 PHE A CA 1
ATOM 1587 C C . PHE A 1 195 ? -11.679 -3.761 2.728 1.00 96.44 195 PHE A C 1
ATOM 1589 O O . PHE A 1 195 ? -11.606 -2.540 2.874 1.00 96.44 195 PHE A O 1
ATOM 1596 N N . GLU A 1 196 ? -12.667 -4.326 2.024 1.00 95.06 196 GLU A N 1
ATOM 1597 C CA . GLU A 1 196 ? -13.649 -3.570 1.232 1.00 95.06 196 GLU A CA 1
ATOM 1598 C C . GLU A 1 196 ? -14.437 -2.520 2.037 1.00 95.06 196 GLU A C 1
ATOM 1600 O O . GLU A 1 196 ? -14.918 -1.543 1.466 1.00 95.06 196 GLU A O 1
ATOM 1605 N N . SER A 1 197 ? -14.519 -2.658 3.365 1.00 94.38 197 SER A N 1
ATOM 1606 C CA . SER A 1 197 ? -15.097 -1.655 4.275 1.00 94.38 197 SER A CA 1
ATOM 1607 C C . SER A 1 197 ? -14.411 -0.281 4.213 1.00 94.38 197 SER A C 1
ATOM 1609 O O . SER A 1 197 ? -14.986 0.718 4.661 1.00 94.38 197 SER A O 1
ATOM 1611 N N . PHE A 1 198 ? -13.194 -0.210 3.666 1.00 96.88 198 PHE A N 1
ATOM 1612 C CA . PHE A 1 198 ? -12.454 1.035 3.447 1.00 96.88 198 PHE A CA 1
ATOM 1613 C C . PHE A 1 198 ? -12.530 1.559 2.009 1.00 96.88 198 PHE A C 1
ATOM 1615 O O . PHE A 1 198 ? -11.938 2.596 1.713 1.00 96.88 198 PHE A O 1
ATOM 1622 N N . LYS A 1 199 ? -13.245 0.881 1.106 1.00 96.00 199 LYS A N 1
ATOM 1623 C CA . LYS A 1 199 ? -13.318 1.278 -0.303 1.00 96.00 199 LYS A CA 1
ATOM 1624 C C . LYS A 1 199 ? -13.926 2.675 -0.460 1.00 96.00 199 LYS A C 1
ATOM 1626 O O . LYS A 1 199 ? -14.919 3.006 0.186 1.00 96.00 199 LYS A O 1
ATOM 1631 N N . GLY A 1 200 ? -13.336 3.482 -1.344 1.00 93.06 200 GLY A N 1
ATOM 1632 C CA . GLY A 1 200 ? -13.798 4.842 -1.640 1.00 93.06 200 GLY A CA 1
ATOM 1633 C C . GLY A 1 200 ? -13.448 5.890 -0.576 1.00 93.06 200 GLY A C 1
ATOM 1634 O O . GLY A 1 200 ? -13.993 6.991 -0.617 1.00 93.06 200 GLY A O 1
ATOM 1635 N N . ARG A 1 201 ? -12.572 5.565 0.382 1.00 93.75 201 ARG A N 1
ATOM 1636 C CA . ARG A 1 201 ? -12.012 6.533 1.339 1.00 93.75 201 ARG A CA 1
ATOM 1637 C C . ARG A 1 201 ? -10.769 7.212 0.756 1.00 93.75 201 ARG A C 1
ATOM 1639 O O . ARG A 1 201 ? -10.140 6.686 -0.151 1.00 93.75 201 ARG A O 1
ATOM 1646 N N . ASP A 1 202 ? -10.390 8.366 1.305 1.00 91.25 202 ASP A N 1
ATOM 1647 C CA . ASP A 1 202 ? -9.244 9.144 0.806 1.00 91.25 202 ASP A CA 1
ATOM 1648 C C . ASP A 1 202 ? -7.876 8.519 1.157 1.00 91.25 202 ASP A C 1
ATOM 1650 O O . ASP A 1 202 ? -6.896 8.695 0.433 1.00 91.25 202 ASP A O 1
ATOM 1654 N N . PHE A 1 203 ? -7.797 7.747 2.249 1.00 93.50 203 PHE A N 1
ATOM 1655 C CA . PHE A 1 203 ? -6.565 7.155 2.803 1.00 93.50 203 PHE A CA 1
ATOM 1656 C C . PHE A 1 203 ? -5.451 8.150 3.172 1.00 93.50 203 PHE A C 1
ATOM 1658 O O . PHE A 1 203 ? -4.432 7.709 3.701 1.00 93.50 203 PHE A O 1
ATOM 1665 N N . ASN A 1 204 ? -5.625 9.455 2.954 1.00 95.88 204 ASN A N 1
ATOM 1666 C CA . ASN A 1 204 ? -4.688 10.485 3.377 1.00 95.88 204 ASN A CA 1
ATOM 1667 C C . ASN A 1 204 ? -5.170 11.130 4.680 1.00 95.88 204 ASN A C 1
ATOM 1669 O O . ASN A 1 204 ? -6.160 11.857 4.705 1.00 95.88 204 ASN A O 1
ATOM 1673 N N . SER A 1 205 ? -4.460 10.883 5.775 1.00 94.50 205 SER A N 1
ATOM 1674 C CA . SER A 1 205 ? -4.791 11.482 7.071 1.00 94.50 205 SER A CA 1
ATOM 1675 C C . SER A 1 205 ? -4.371 12.950 7.164 1.00 94.50 205 SER A C 1
ATOM 1677 O O . SER A 1 205 ? -4.871 13.659 8.031 1.00 94.50 205 SER A O 1
ATOM 1679 N N . HIS A 1 206 ? -3.443 13.414 6.315 1.00 95.12 206 HIS A N 1
ATOM 1680 C CA . HIS A 1 206 ? -2.751 14.707 6.430 1.00 95.12 206 HIS A CA 1
ATOM 1681 C C . HIS A 1 206 ? -1.918 14.900 7.718 1.00 95.12 206 HIS A C 1
ATOM 1683 O O . HIS A 1 206 ? -1.475 16.015 8.001 1.00 95.12 206 HIS A O 1
ATOM 1689 N N . PHE A 1 207 ? -1.689 13.843 8.505 1.00 92.88 207 PHE A N 1
ATOM 1690 C CA . PHE A 1 207 ? -0.803 13.855 9.677 1.00 92.88 207 PHE A CA 1
ATOM 1691 C C . PHE A 1 207 ? -0.220 12.457 9.947 1.00 92.88 207 PHE A C 1
ATOM 1693 O O . PHE A 1 207 ? -0.897 11.471 9.662 1.00 92.88 207 PHE A O 1
ATOM 1700 N N . PRO A 1 208 ? 0.985 12.326 10.533 1.00 95.88 208 PRO A N 1
ATOM 1701 C CA . PRO A 1 208 ? 1.604 11.018 10.762 1.00 95.88 208 PRO A CA 1
ATOM 1702 C C . PRO A 1 208 ? 0.763 10.103 11.661 1.00 95.88 208 PRO A C 1
ATOM 1704 O O . PRO A 1 208 ? 0.331 10.503 12.748 1.00 95.88 208 PRO A O 1
ATOM 1707 N N . THR A 1 209 ? 0.553 8.859 11.231 1.00 95.94 209 THR A N 1
ATOM 1708 C CA . THR A 1 209 ? -0.288 7.871 11.930 1.00 95.94 209 THR A CA 1
ATOM 1709 C C . THR A 1 209 ? 0.369 6.511 12.126 1.00 95.94 209 THR A C 1
ATOM 1711 O O . THR A 1 209 ? 0.007 5.821 13.083 1.00 95.94 209 THR A O 1
ATOM 1714 N N . VAL A 1 210 ? 1.343 6.128 11.292 1.00 96.94 210 VAL A N 1
ATOM 1715 C CA . VAL A 1 210 ? 1.939 4.782 11.269 1.00 96.94 210 VAL A CA 1
ATOM 1716 C C . VAL A 1 210 ? 2.465 4.405 12.644 1.00 96.94 210 VAL A C 1
ATOM 1718 O O . VAL A 1 210 ? 2.112 3.351 13.160 1.00 96.94 210 VAL A O 1
ATOM 1721 N N . ALA A 1 211 ? 3.238 5.280 13.293 1.00 96.00 211 ALA A N 1
ATOM 1722 C CA . ALA A 1 211 ? 3.816 4.986 14.606 1.00 96.00 211 ALA A CA 1
ATOM 1723 C C . ALA A 1 211 ? 2.743 4.617 15.647 1.00 96.00 211 ALA A C 1
ATOM 1725 O O . ALA A 1 211 ? 2.873 3.618 16.357 1.00 96.00 211 ALA A O 1
ATOM 1726 N N . ARG A 1 212 ? 1.652 5.390 15.700 1.00 93.88 212 ARG A N 1
ATOM 1727 C CA . ARG A 1 212 ? 0.539 5.139 16.621 1.00 93.88 212 ARG A CA 1
ATOM 1728 C C . ARG A 1 212 ? -0.212 3.870 16.235 1.00 93.88 212 ARG A C 1
ATOM 1730 O O . ARG A 1 212 ? -0.455 3.022 17.088 1.00 93.88 212 ARG A O 1
ATOM 1737 N N . TYR A 1 213 ? -0.588 3.730 14.969 1.00 96.44 213 TYR A N 1
ATOM 1738 C CA . TYR A 1 213 ? -1.358 2.581 14.503 1.00 96.44 213 TYR A CA 1
ATOM 1739 C C . TYR A 1 213 ? -0.583 1.268 14.651 1.00 96.44 213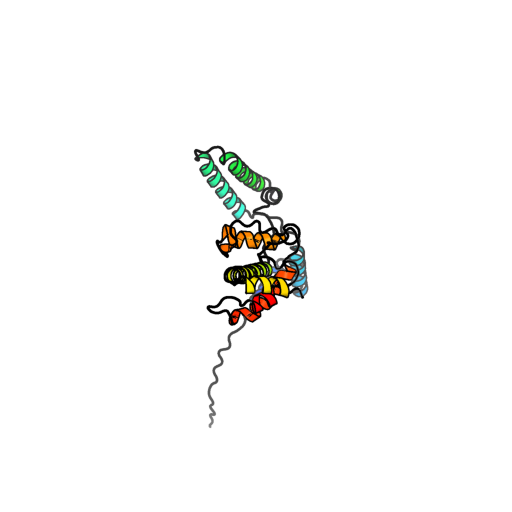 TYR A C 1
ATOM 1741 O O . TYR A 1 213 ? -1.181 0.268 15.030 1.00 96.44 213 TYR A O 1
ATOM 1749 N N . SER A 1 214 ? 0.738 1.272 14.478 1.00 96.50 214 SER A N 1
ATOM 1750 C CA . SER A 1 214 ? 1.598 0.109 14.729 1.00 96.50 214 SER A CA 1
ATOM 1751 C C . SER A 1 214 ? 1.637 -0.295 16.206 1.00 96.50 214 SER A C 1
ATOM 1753 O O . SER A 1 214 ? 1.608 -1.486 16.529 1.00 96.50 214 SER A O 1
ATOM 1755 N N . GLN A 1 215 ? 1.656 0.676 17.127 1.00 95.44 215 GLN A N 1
ATOM 1756 C CA . GLN A 1 215 ? 1.547 0.396 18.565 1.00 95.44 215 GLN A CA 1
ATOM 1757 C C . GLN A 1 215 ? 0.184 -0.212 18.904 1.00 95.44 215 GLN A C 1
ATOM 1759 O O . GLN A 1 215 ? 0.121 -1.240 19.580 1.00 95.44 215 GLN A O 1
ATOM 1764 N N . MET A 1 216 ? -0.895 0.373 18.378 1.00 95.19 216 MET A N 1
ATOM 1765 C CA . MET A 1 216 ? -2.251 -0.152 18.553 1.00 95.19 216 MET A CA 1
ATOM 1766 C C . MET A 1 216 ? -2.371 -1.575 17.985 1.00 95.19 216 MET A C 1
ATOM 1768 O O . MET A 1 216 ? -2.871 -2.467 18.667 1.00 95.19 216 MET A O 1
ATOM 1772 N N . ALA A 1 217 ? -1.834 -1.823 16.786 1.00 96.50 217 ALA A N 1
ATOM 1773 C CA . ALA A 1 217 ? -1.853 -3.136 16.148 1.00 96.50 217 ALA A CA 1
ATOM 1774 C C . ALA A 1 217 ? -1.092 -4.178 16.981 1.00 96.50 217 ALA A C 1
ATOM 1776 O O . ALA A 1 217 ? -1.544 -5.308 17.126 1.00 96.50 217 ALA A O 1
ATOM 1777 N N . THR A 1 218 ? 0.015 -3.789 17.620 1.00 95.75 218 THR A N 1
ATOM 1778 C CA . THR A 1 218 ? 0.760 -4.675 18.531 1.00 95.75 218 THR A CA 1
ATOM 1779 C C . THR A 1 218 ? -0.079 -5.098 19.742 1.00 95.75 218 THR A C 1
ATOM 1781 O O . THR A 1 218 ? 0.020 -6.239 20.196 1.00 95.75 218 THR A O 1
ATOM 1784 N N . VAL A 1 219 ? -0.903 -4.195 20.282 1.00 95.38 219 VAL A N 1
ATOM 1785 C CA . VAL A 1 219 ? -1.842 -4.509 21.372 1.00 95.38 219 VAL A CA 1
ATOM 1786 C C . VAL A 1 219 ? -2.973 -5.405 20.857 1.00 95.38 219 VAL A C 1
ATOM 1788 O O . VAL A 1 219 ? -3.274 -6.424 21.479 1.00 95.38 219 VAL A O 1
ATOM 1791 N N . PHE A 1 220 ? -3.531 -5.090 19.685 1.00 96.00 220 PHE A N 1
ATOM 1792 C CA . PHE A 1 220 ? -4.580 -5.880 19.038 1.00 96.00 220 PHE A CA 1
ATOM 1793 C C . PHE A 1 220 ? -4.153 -7.327 18.781 1.00 96.00 220 PHE A C 1
ATOM 1795 O O . PHE A 1 220 ? -4.896 -8.249 19.112 1.00 96.00 220 PHE A O 1
ATOM 1802 N N . GLU A 1 221 ? -2.936 -7.552 18.287 1.00 94.50 221 GLU A N 1
ATOM 1803 C CA . GLU A 1 221 ? -2.421 -8.899 18.015 1.00 94.50 221 GLU A CA 1
ATOM 1804 C C . GLU A 1 221 ? -2.369 -9.785 19.268 1.00 94.50 221 GLU A C 1
ATOM 1806 O O . GLU A 1 221 ? -2.587 -10.993 19.188 1.00 94.50 221 GLU A O 1
ATOM 1811 N N . ARG A 1 222 ? -2.179 -9.206 20.461 1.00 94.06 222 ARG A N 1
ATOM 1812 C CA . ARG A 1 222 ? -2.245 -9.963 21.726 1.00 94.06 222 ARG A CA 1
ATOM 1813 C C . ARG A 1 222 ? -3.673 -10.385 22.073 1.00 94.06 222 ARG A C 1
ATOM 1815 O O . ARG A 1 222 ? -3.873 -11.425 22.697 1.00 94.06 222 ARG A O 1
ATOM 1822 N N . MET A 1 223 ? -4.667 -9.593 21.670 1.00 93.06 223 MET A N 1
ATOM 1823 C CA . MET A 1 223 ? -6.089 -9.871 21.893 1.00 93.06 223 MET A CA 1
ATOM 1824 C C . MET A 1 223 ? -6.675 -10.793 20.825 1.00 93.06 223 MET A C 1
ATOM 1826 O O . MET A 1 223 ? -7.615 -11.537 21.109 1.00 93.06 223 MET A O 1
ATOM 1830 N N . ARG A 1 224 ? -6.129 -10.768 19.608 1.00 90.00 224 ARG A N 1
ATOM 1831 C CA . ARG A 1 224 ? -6.656 -11.438 18.416 1.00 90.00 224 ARG A CA 1
ATOM 1832 C C . ARG A 1 224 ? -6.978 -12.929 18.592 1.00 90.00 224 ARG A C 1
ATOM 1834 O O . ARG A 1 224 ? -8.073 -13.316 18.186 1.00 90.00 224 ARG A O 1
ATOM 1841 N N . PRO A 1 225 ? -6.148 -13.767 19.253 1.00 90.62 225 PRO A N 1
ATOM 1842 C CA . PRO A 1 225 ? -6.474 -15.183 19.466 1.00 90.62 225 PRO A CA 1
ATOM 1843 C C . PRO A 1 225 ? -7.761 -15.395 20.263 1.00 90.62 225 PRO A C 1
ATOM 1845 O O . PRO A 1 225 ? -8.415 -16.428 20.154 1.00 90.62 225 PRO A O 1
ATOM 1848 N N . SER A 1 226 ? -8.131 -14.408 21.076 1.00 87.94 226 SER A N 1
ATOM 1849 C CA . SER A 1 226 ? -9.340 -14.458 21.877 1.00 87.94 226 SER A CA 1
ATOM 1850 C C . SER A 1 226 ? -10.592 -14.091 21.069 1.00 87.94 226 SER A C 1
ATOM 1852 O O . SER A 1 226 ? -11.685 -14.443 21.487 1.00 87.94 226 SER A O 1
ATOM 1854 N N . LEU A 1 227 ? -10.463 -13.423 19.915 1.00 87.06 227 LEU A N 1
ATOM 1855 C CA . LEU A 1 227 ? -11.568 -12.871 19.114 1.00 87.06 227 LEU A CA 1
ATOM 1856 C C . LEU A 1 227 ? -12.178 -13.863 18.105 1.00 87.06 227 LEU A C 1
ATOM 1858 O O . LEU A 1 227 ? -12.880 -13.472 17.174 1.00 87.06 227 LEU A O 1
ATOM 1862 N N . ILE A 1 228 ? -11.942 -15.164 18.277 1.00 80.19 228 ILE A N 1
ATOM 1863 C CA . ILE A 1 228 ? -12.529 -16.189 17.407 1.00 80.19 228 ILE A CA 1
ATOM 1864 C C . ILE A 1 228 ? -14.056 -16.149 17.563 1.00 80.19 228 ILE A C 1
ATOM 1866 O O . ILE A 1 228 ? -14.573 -16.386 18.653 1.00 80.19 228 ILE A O 1
ATOM 1870 N N . MET A 1 229 ? -14.770 -15.858 16.469 1.00 79.81 229 MET A N 1
ATOM 1871 C CA . MET A 1 229 ? -16.241 -15.767 16.412 1.00 79.81 229 MET A CA 1
ATOM 1872 C C . MET A 1 229 ? -16.859 -14.670 17.301 1.00 79.81 229 MET A C 1
ATOM 1874 O O . MET A 1 229 ? -18.052 -14.727 17.599 1.00 79.81 229 MET A O 1
ATOM 1878 N N . ARG A 1 230 ? -16.081 -13.666 17.725 1.00 89.00 230 ARG A N 1
ATOM 1879 C CA . ARG A 1 230 ? -16.588 -12.539 18.522 1.00 89.00 230 ARG A CA 1
ATOM 1880 C C . ARG A 1 230 ? -15.987 -11.206 18.087 1.00 89.00 230 ARG A C 1
ATOM 1882 O O . ARG A 1 230 ? -14.862 -11.154 17.598 1.00 89.00 230 ARG A O 1
ATOM 1889 N N . GLU A 1 231 ? -16.736 -10.134 18.311 1.00 92.00 231 GLU A N 1
ATOM 1890 C CA . GLU A 1 231 ? -16.245 -8.764 18.144 1.00 92.00 231 GLU A CA 1
ATOM 1891 C C . GLU A 1 231 ? -15.466 -8.290 19.379 1.00 92.00 231 GLU A C 1
ATOM 1893 O O . GLU A 1 231 ? -15.505 -8.923 20.439 1.00 92.00 231 GLU A O 1
ATOM 1898 N N . LEU A 1 232 ? -14.767 -7.159 19.241 1.00 95.06 232 LEU A N 1
ATOM 1899 C CA . LEU A 1 232 ? -14.143 -6.469 20.370 1.00 95.06 232 LEU A CA 1
ATOM 1900 C C . LEU A 1 232 ? -15.212 -5.987 21.361 1.00 95.06 232 LEU A C 1
ATOM 1902 O O . LEU A 1 232 ? -16.239 -5.434 20.965 1.00 95.06 232 LEU A O 1
ATOM 1906 N N . SER A 1 233 ? -14.951 -6.146 22.658 1.00 95.31 233 SER A N 1
ATOM 1907 C CA . SER A 1 233 ? -15.766 -5.514 23.700 1.00 95.31 233 SER A CA 1
ATOM 1908 C C . SER A 1 233 ? -15.462 -4.010 23.814 1.00 95.31 233 SER A C 1
ATOM 1910 O O . SER A 1 233 ? -14.406 -3.560 23.354 1.00 95.31 233 SER A O 1
ATOM 1912 N N . PRO A 1 234 ? -16.327 -3.217 24.478 1.00 94.69 234 PRO A N 1
ATOM 1913 C CA . PRO A 1 234 ? -16.027 -1.817 24.771 1.00 94.69 234 PRO A CA 1
ATOM 1914 C C . PRO A 1 234 ? -14.688 -1.630 25.497 1.00 94.69 234 PRO A C 1
ATOM 1916 O O . PRO A 1 234 ? -13.925 -0.741 25.131 1.00 94.69 234 PRO A O 1
ATOM 1919 N N . ASP A 1 235 ? -14.356 -2.503 26.455 1.00 94.94 235 ASP A N 1
ATOM 1920 C CA . ASP A 1 235 ? -13.088 -2.444 27.199 1.00 94.94 235 ASP A CA 1
ATOM 1921 C C . ASP A 1 235 ? -11.873 -2.646 26.286 1.00 94.94 235 ASP A C 1
ATOM 1923 O O . ASP A 1 235 ? -10.884 -1.926 26.404 1.00 94.94 235 ASP A O 1
ATOM 1927 N N . GLN A 1 236 ? -11.960 -3.587 25.341 1.00 95.12 236 GLN A N 1
ATOM 1928 C CA . GLN A 1 236 ? -10.880 -3.855 24.390 1.00 95.12 236 GLN A CA 1
ATOM 1929 C C . GLN A 1 236 ? -10.711 -2.705 23.392 1.00 95.12 236 GLN A C 1
ATOM 1931 O O . GLN A 1 236 ? -9.587 -2.317 23.088 1.00 95.12 236 GLN A O 1
ATOM 1936 N N . VAL A 1 237 ? -11.812 -2.115 22.910 1.00 94.62 237 VAL A N 1
ATOM 1937 C CA . VAL A 1 237 ? -11.745 -0.912 22.061 1.00 94.62 237 VAL A CA 1
ATOM 1938 C C . VAL A 1 237 ? -11.115 0.254 22.827 1.00 94.62 237 VAL A C 1
ATOM 1940 O O . VAL A 1 237 ? -10.255 0.944 22.284 1.00 94.62 237 VAL A O 1
ATOM 1943 N N . ILE A 1 238 ? 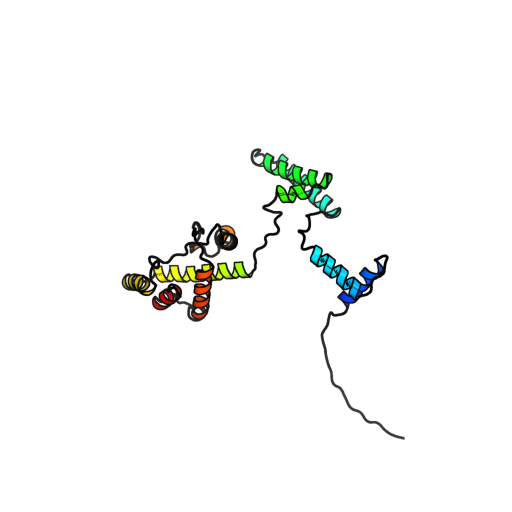-11.486 0.450 24.094 1.00 94.00 238 ILE A N 1
ATOM 1944 C CA . ILE A 1 238 ? -10.887 1.473 24.961 1.00 94.00 238 ILE A CA 1
ATOM 1945 C C . ILE A 1 238 ? -9.384 1.234 25.129 1.00 94.00 238 ILE A C 1
ATOM 1947 O O . ILE A 1 238 ? -8.602 2.174 25.010 1.00 94.00 238 ILE A O 1
ATOM 1951 N N . GLU A 1 239 ? -8.963 -0.004 25.384 1.00 93.44 239 GLU A N 1
ATOM 1952 C CA . GLU A 1 239 ? -7.546 -0.353 25.532 1.00 93.44 239 GLU A CA 1
ATOM 1953 C C . GLU A 1 239 ? -6.738 -0.051 24.261 1.00 93.44 239 GLU A C 1
ATOM 1955 O O . GLU A 1 239 ? -5.635 0.481 24.358 1.00 93.44 239 GLU A O 1
ATOM 1960 N N . LEU A 1 240 ? -7.302 -0.307 23.075 1.00 93.31 240 LEU A N 1
ATOM 1961 C CA . LEU A 1 240 ? -6.657 0.011 21.797 1.00 93.31 240 LEU A CA 1
ATOM 1962 C C . LEU A 1 240 ? -6.588 1.516 21.517 1.00 93.31 240 LEU A C 1
ATOM 1964 O O . LEU A 1 240 ? -5.624 1.986 20.918 1.00 93.31 240 LEU A O 1
ATOM 1968 N N . LEU A 1 241 ? -7.616 2.279 21.894 1.00 91.88 241 LEU A N 1
ATOM 1969 C CA . LEU A 1 241 ? -7.704 3.705 21.567 1.00 91.88 241 LEU A CA 1
ATOM 1970 C C . LEU A 1 241 ? -6.990 4.611 22.572 1.00 91.88 241 LEU A C 1
ATOM 1972 O O . LEU A 1 241 ? -6.605 5.728 22.195 1.00 91.88 241 LEU A O 1
ATOM 1976 N N . LYS A 1 242 ? -6.804 4.147 23.816 1.00 87.00 242 LYS A N 1
ATOM 1977 C CA . LYS A 1 242 ? -6.067 4.861 24.863 1.00 87.00 242 LYS A CA 1
ATOM 1978 C C . LYS A 1 242 ? -4.667 5.215 24.363 1.00 87.00 242 LYS A C 1
ATOM 1980 O O . LYS A 1 242 ? -3.892 4.357 23.948 1.00 87.00 242 LYS A O 1
ATOM 1985 N N . ARG A 1 243 ? -4.345 6.509 24.389 1.00 66.56 243 ARG A N 1
ATOM 1986 C CA . ARG A 1 243 ? -2.984 6.980 24.108 1.00 66.56 243 ARG A CA 1
ATOM 1987 C C . ARG A 1 243 ? -2.068 6.532 25.248 1.00 66.56 243 ARG A C 1
ATOM 1989 O O . ARG A 1 243 ? -2.385 6.800 26.406 1.00 66.56 243 ARG A O 1
ATOM 1996 N N . VAL A 1 244 ? -0.971 5.862 24.897 1.00 51.28 244 VAL A N 1
ATOM 1997 C CA . VAL A 1 244 ? 0.195 5.678 25.776 1.00 51.28 244 VAL A CA 1
ATOM 1998 C C . VAL A 1 244 ? 0.979 6.983 25.832 1.00 51.28 244 VAL A C 1
ATOM 2000 O O . VAL A 1 244 ? 1.062 7.652 24.774 1.00 51.28 244 VAL A O 1
#

InterPro domains:
  IPR005587 Uncharacterised protein family UPF0304, YfbU [PF03887] (74-224)
  IPR023146 YfbU, alpha-helical bundle domain superfamily [G3DSA:1.10.3190.10] (125-242)

Nearest PDB structures (foldseek):
  3itk-assembly1_A  TM=2.769E-01  e=2.358E+00  Homo sapiens
  6c4k-assembly1_C  TM=2.771E-01  e=3.829E+00  Homo sapiens
  3tf5-assembly1_C-2  TM=3.067E-01  e=5.643E+00  Homo sapiens
  5tjh-assembly1_D  TM=2.465E-01  e=3.310E+00  Homo sapiens
  3tf5-assembly1_B-2  TM=2.269E-01  e=5.923E+00  Homo sapiens

Foldseek 3Di:
DDDDDDDDDDDDDDDDDPPPPVQVVLQVVLVPDPVSDDSVVSVVVVVVVVVVPVPPPQDDDDPVRLVVLLVVLVVQLVVLVPDPDPPVSVVSPVVSVVSNVCSVVVVSVVCCVPVVVVNPPDDADVVLLVLLVLLLVLQLLLLVQLVPDDPVLLVVLDVLLDDPSNNDHQLAAACVPSVSSLVSNCCVCVVVVPSVVCPPPPNHNNDHDSVLSSVLSVLVVVCVVVQVVHGDDSVNSSVSSHDD

Secondary structure (DSSP, 8-state):
-------------------SHHHHHHHHHHTTSTT---HHHHHHHHHHHHHHTTS-------HHHHHHHHHHHHHHHHHHHT-S-HHHHHHHHHHHHHHHHHHHHT-THHHHHH-TTTS------HHHHHHHHHHHHHHHHHHHHHHHS-HHHHHHHHHHH-TT-SS-----B-TTT-HHHHHHHHIIIIIS--SGGGTT---B-SS--HHHHHHHHHHHHHHGGGGTT-PPPHHHHHHHHS--